Protein AF-A0A7J9HGJ8-F1 (afdb_monomer_lite)

Radius of gyration: 23.7 Å; chains: 1; bounding box: 54×60×59 Å

Structure (mmCIF, N/CA/C/O backbone):
data_AF-A0A7J9HGJ8-F1
#
_entry.id   AF-A0A7J9HGJ8-F1
#
loop_
_atom_site.group_PDB
_atom_site.id
_atom_site.type_symbol
_atom_site.label_atom_id
_atom_site.label_alt_id
_atom_site.label_comp_id
_atom_site.label_asym_id
_atom_site.label_entity_id
_atom_site.label_seq_id
_atom_site.pdbx_PDB_ins_code
_atom_site.Cartn_x
_atom_site.Cartn_y
_atom_site.Cartn_z
_atom_site.occupancy
_atom_site.B_iso_or_equiv
_atom_site.auth_seq_id
_atom_site.auth_comp_id
_atom_site.auth_asym_id
_atom_site.auth_atom_id
_atom_site.pdbx_PDB_model_num
ATOM 1 N N . VAL A 1 1 ? -9.213 -1.299 23.072 1.00 92.44 1 VAL A N 1
ATOM 2 C CA . VAL A 1 1 ? -10.687 -1.394 22.972 1.00 92.44 1 VAL A CA 1
ATOM 3 C C . VAL A 1 1 ? -11.257 -1.769 24.330 1.00 92.44 1 VAL A C 1
ATOM 5 O O . VAL A 1 1 ? -10.589 -2.490 25.066 1.00 92.44 1 VAL A O 1
ATOM 8 N N . GLU A 1 2 ? -12.443 -1.271 24.662 1.00 93.50 2 GLU A N 1
ATOM 9 C CA . GLU A 1 2 ? -13.154 -1.537 25.921 1.00 93.50 2 GLU A CA 1
ATOM 10 C C . GLU A 1 2 ? -14.584 -1.977 25.596 1.00 93.50 2 GLU A C 1
ATOM 12 O O . GLU A 1 2 ? -15.221 -1.384 24.723 1.00 93.50 2 GLU A O 1
ATOM 17 N N . ASN A 1 3 ? -15.091 -3.008 26.275 1.00 95.31 3 ASN A N 1
ATOM 18 C CA . ASN A 1 3 ? -16.492 -3.399 26.146 1.00 95.31 3 ASN A CA 1
ATOM 19 C C . ASN A 1 3 ? -17.361 -2.573 27.104 1.00 95.31 3 ASN A C 1
ATOM 21 O O . ASN A 1 3 ? -17.569 -2.955 28.254 1.00 95.31 3 ASN A O 1
ATOM 25 N N . ALA A 1 4 ? -17.905 -1.461 26.613 1.00 92.81 4 ALA A N 1
ATOM 26 C CA . ALA A 1 4 ? -18.857 -0.637 27.361 1.00 92.81 4 ALA A CA 1
ATOM 27 C C . ALA A 1 4 ? -20.292 -1.219 27.403 1.00 92.81 4 ALA A C 1
ATOM 29 O O . ALA A 1 4 ? -21.176 -0.636 28.028 1.00 92.81 4 ALA A O 1
ATOM 30 N N . GLY A 1 5 ? -20.551 -2.343 26.724 1.00 91.06 5 GLY A N 1
ATOM 31 C CA . GLY A 1 5 ? -21.852 -3.011 26.703 1.00 91.06 5 GLY A CA 1
ATOM 32 C C . GLY A 1 5 ? -22.101 -3.887 27.933 1.00 91.06 5 GLY A C 1
ATOM 33 O O . GLY A 1 5 ? -21.209 -4.134 28.744 1.00 91.06 5 GLY A O 1
ATOM 34 N N . SER A 1 6 ? -23.329 -4.389 28.075 1.00 91.44 6 SER A N 1
ATOM 35 C CA . SER A 1 6 ? -23.727 -5.269 29.186 1.00 91.44 6 SER A CA 1
ATOM 36 C C . SER A 1 6 ? -23.377 -6.742 28.951 1.00 91.44 6 SER A C 1
ATOM 38 O O . SER A 1 6 ? -23.202 -7.498 29.908 1.00 91.44 6 SER A O 1
ATOM 40 N N . THR A 1 7 ? -23.252 -7.162 27.691 1.00 93.94 7 THR A N 1
ATOM 41 C CA . THR A 1 7 ? -22.986 -8.551 27.303 1.00 93.94 7 THR A CA 1
ATOM 42 C C . THR A 1 7 ? -21.523 -8.758 26.910 1.00 93.94 7 THR A C 1
ATOM 44 O O . THR A 1 7 ? -20.923 -7.865 26.308 1.00 93.94 7 THR A O 1
ATOM 47 N N . PRO A 1 8 ? -20.927 -9.931 27.196 1.00 93.94 8 PRO A N 1
ATOM 48 C CA . PRO A 1 8 ? -19.611 -10.275 26.666 1.00 93.94 8 PRO A CA 1
ATOM 49 C C . PRO A 1 8 ? -19.601 -10.261 25.131 1.00 93.94 8 PRO A C 1
ATOM 51 O O . PRO A 1 8 ? -20.550 -10.744 24.515 1.00 93.94 8 PRO A O 1
ATOM 54 N N . THR A 1 9 ? -18.529 -9.746 24.525 1.00 94.56 9 THR A N 1
ATOM 55 C CA . THR A 1 9 ? -18.339 -9.742 23.063 1.00 94.56 9 THR A CA 1
ATOM 56 C C . THR A 1 9 ? -17.032 -10.420 22.675 1.00 94.56 9 THR A C 1
ATOM 58 O O . THR A 1 9 ? -16.017 -10.252 23.349 1.00 94.56 9 THR A O 1
ATOM 61 N N . SER A 1 10 ? -17.046 -11.176 21.582 1.00 95.00 10 SER A N 1
ATOM 62 C CA . SER A 1 10 ? -15.859 -11.838 21.026 1.00 95.00 10 SER A CA 1
ATOM 63 C C . SER A 1 10 ? -15.401 -11.211 19.714 1.00 95.00 10 SER A C 1
ATOM 65 O O . SER A 1 10 ? -14.478 -11.724 19.093 1.00 95.00 10 SER A O 1
ATOM 67 N N . GLU A 1 11 ? -16.038 -10.131 19.275 1.00 95.88 11 GLU A N 1
ATOM 68 C CA . GLU A 1 11 ? -15.856 -9.575 17.938 1.00 95.88 11 GLU A CA 1
ATOM 69 C C . GLU A 1 11 ? -15.588 -8.074 18.014 1.00 95.88 11 GLU A C 1
ATOM 71 O O . GLU A 1 11 ? -16.189 -7.351 18.815 1.00 95.88 11 GLU A O 1
ATOM 76 N N . VAL A 1 12 ? -14.665 -7.612 17.172 1.00 96.38 12 VAL A N 1
ATOM 77 C CA . VAL A 1 12 ? -14.344 -6.195 16.987 1.00 96.38 12 VAL A CA 1
ATOM 78 C C . VAL A 1 12 ? -14.341 -5.892 15.495 1.00 96.38 12 VAL A C 1
ATOM 80 O O . VAL A 1 12 ? -13.633 -6.544 14.732 1.00 96.38 12 VAL A O 1
ATOM 83 N N . LEU A 1 13 ? -15.112 -4.889 15.085 1.00 96.31 13 LEU A N 1
ATOM 84 C CA . LEU A 1 13 ? -15.184 -4.438 13.701 1.00 96.31 13 LEU A CA 1
ATOM 85 C C . LEU A 1 13 ? -14.078 -3.425 13.395 1.00 96.31 13 LEU A C 1
ATOM 87 O O . LEU A 1 13 ? -13.892 -2.436 14.103 1.00 96.31 13 LEU A O 1
ATOM 91 N N . LEU A 1 14 ? -13.377 -3.651 12.296 1.00 96.62 14 LEU A N 1
ATOM 92 C CA . LEU A 1 14 ? -12.436 -2.724 11.689 1.00 96.62 14 LEU A CA 1
ATOM 93 C C . LEU A 1 14 ? -13.044 -2.223 10.380 1.00 96.62 14 LEU A C 1
ATOM 95 O O . LEU A 1 14 ? -13.487 -3.038 9.574 1.00 96.62 14 LEU A O 1
ATOM 99 N N . SER A 1 15 ? -13.071 -0.909 10.168 1.00 95.81 15 SER A N 1
ATOM 100 C CA . SER A 1 15 ? -13.618 -0.305 8.949 1.00 95.81 15 SER A CA 1
ATOM 101 C C . SER A 1 15 ? -12.548 0.398 8.130 1.00 95.81 15 SER A C 1
ATOM 103 O O . SER A 1 15 ? -11.674 1.057 8.689 1.00 95.81 15 SER A O 1
ATOM 105 N N . PHE A 1 16 ? -12.680 0.320 6.811 1.00 95.62 16 PHE A N 1
ATOM 106 C CA . PHE A 1 16 ? -11.853 1.037 5.849 1.00 95.62 16 PHE A CA 1
ATOM 107 C C . PHE A 1 16 ? -12.737 1.841 4.887 1.00 95.62 16 PHE A C 1
ATOM 109 O O . PHE A 1 16 ? -13.797 1.349 4.480 1.00 95.62 16 PHE A O 1
ATOM 116 N N . PRO A 1 17 ? -12.316 3.054 4.484 1.00 94.25 17 PRO A N 1
ATOM 117 C CA . PRO A 1 17 ? -12.899 3.732 3.335 1.00 94.25 17 PRO A CA 1
ATOM 118 C C . PRO A 1 17 ? -12.803 2.844 2.081 1.00 94.25 17 PRO A C 1
ATOM 120 O O . PRO A 1 17 ? -11.811 2.118 1.946 1.00 94.25 17 PRO A O 1
ATOM 123 N N . PRO A 1 18 ? -13.754 2.939 1.132 1.00 91.62 18 PRO A N 1
ATOM 124 C CA . PRO A 1 18 ? -13.718 2.158 -0.109 1.00 91.62 18 PRO A CA 1
ATOM 125 C C . PRO A 1 18 ? -12.371 2.249 -0.838 1.00 91.62 18 PRO A C 1
ATOM 127 O O . PRO A 1 18 ? -11.788 1.236 -1.205 1.00 91.62 18 PRO A O 1
ATOM 130 N N . THR A 1 19 ? -11.810 3.458 -0.923 1.00 90.50 19 THR A N 1
ATOM 131 C CA . THR A 1 19 ? -10.529 3.726 -1.591 1.00 90.50 19 THR A CA 1
ATOM 132 C C . THR A 1 19 ? -9.335 3.011 -0.957 1.00 90.50 19 THR A C 1
ATOM 134 O O . THR A 1 19 ? -8.387 2.675 -1.659 1.00 90.50 19 THR A O 1
ATOM 137 N N . GLN A 1 20 ? -9.347 2.773 0.358 1.00 93.75 20 GLN A N 1
ATOM 138 C CA . GLN A 1 20 ? -8.314 1.965 1.013 1.00 93.75 20 GLN A CA 1
ATOM 139 C C . GLN A 1 20 ? -8.590 0.475 0.838 1.00 93.75 20 GLN A C 1
ATOM 141 O O . GLN A 1 20 ? -7.657 -0.291 0.611 1.00 93.75 20 GLN A O 1
ATOM 146 N N . ALA A 1 21 ? -9.857 0.070 0.935 1.00 93.62 21 ALA A N 1
ATOM 147 C CA . ALA A 1 21 ? -10.259 -1.325 0.828 1.00 93.62 21 ALA A CA 1
ATOM 148 C C . ALA A 1 21 ? -9.926 -1.928 -0.546 1.00 93.62 21 ALA A C 1
ATOM 150 O O . ALA A 1 21 ? -9.425 -3.048 -0.598 1.00 93.62 21 ALA A O 1
ATOM 151 N N . ASP A 1 22 ? -10.104 -1.170 -1.633 1.00 93.19 22 ASP A N 1
ATOM 152 C CA . ASP A 1 22 ? -9.760 -1.592 -3.004 1.00 93.19 22 ASP A CA 1
ATOM 153 C C . ASP A 1 22 ? -8.254 -1.845 -3.199 1.00 93.19 22 ASP A C 1
ATOM 155 O O . ASP A 1 22 ? -7.825 -2.548 -4.113 1.00 93.19 22 ASP A O 1
ATOM 159 N N . HIS A 1 23 ? -7.435 -1.270 -2.323 1.00 95.50 23 HIS A N 1
ATOM 160 C CA . HIS A 1 23 ? -5.979 -1.302 -2.377 1.00 95.50 23 HIS A CA 1
ATOM 161 C C . HIS A 1 23 ? -5.347 -2.149 -1.266 1.00 95.50 23 HIS A C 1
ATOM 163 O O . HIS A 1 23 ? -4.119 -2.221 -1.144 1.00 95.50 23 HIS A O 1
ATOM 169 N N . LEU A 1 24 ? -6.172 -2.803 -0.455 1.00 96.31 24 LEU A N 1
ATOM 170 C CA . LEU A 1 24 ? -5.769 -3.560 0.716 1.00 96.31 24 LEU A CA 1
ATOM 171 C C . LEU A 1 24 ? -5.210 -4.931 0.320 1.00 96.31 24 LEU A C 1
ATOM 173 O O . LEU A 1 24 ? -5.925 -5.781 -0.200 1.00 96.31 24 LEU A O 1
ATOM 177 N N . ALA A 1 25 ? -3.928 -5.169 0.599 1.00 96.12 25 ALA A N 1
ATOM 178 C CA . ALA A 1 25 ? -3.271 -6.442 0.301 1.00 96.12 25 ALA A CA 1
ATOM 179 C C . ALA A 1 25 ? -3.364 -7.448 1.455 1.00 96.12 25 ALA A C 1
ATOM 181 O O . ALA A 1 25 ? -3.495 -8.648 1.229 1.00 96.12 25 ALA A O 1
ATOM 182 N N . THR A 1 26 ? -3.267 -6.981 2.701 1.00 95.94 26 THR A N 1
ATOM 183 C CA . THR A 1 26 ? -3.443 -7.831 3.887 1.00 95.94 26 THR A CA 1
ATOM 184 C C . THR A 1 26 ? -3.844 -7.010 5.105 1.00 95.94 26 THR A C 1
ATOM 186 O O . THR A 1 26 ? -3.526 -5.820 5.193 1.00 95.94 26 THR A O 1
ATOM 189 N N . VAL A 1 27 ? -4.512 -7.673 6.049 1.00 97.06 27 VAL A N 1
ATOM 190 C CA . VAL A 1 27 ? -4.838 -7.183 7.388 1.00 97.06 27 VAL A CA 1
ATOM 191 C C . VAL A 1 27 ? -4.499 -8.284 8.384 1.00 97.06 27 VAL A C 1
ATOM 193 O O . VAL A 1 27 ? -5.040 -9.385 8.322 1.00 97.06 27 VAL A O 1
ATOM 196 N N . GLU A 1 28 ? -3.628 -7.975 9.333 1.00 96.44 28 GLU A N 1
ATOM 197 C CA . GLU A 1 28 ? -3.274 -8.831 10.455 1.00 96.44 28 GLU A CA 1
ATOM 198 C C . GLU A 1 28 ? -3.661 -8.137 11.761 1.00 96.44 28 GLU A C 1
ATOM 200 O O . GLU A 1 28 ? -3.425 -6.941 11.940 1.00 96.44 28 GLU A O 1
ATOM 205 N N . ALA A 1 29 ? -4.221 -8.898 12.699 1.00 96.81 29 ALA A N 1
ATOM 206 C CA . ALA A 1 29 ? -4.506 -8.423 14.045 1.00 96.81 29 ALA A CA 1
ATOM 207 C C . ALA A 1 29 ? -3.790 -9.295 15.080 1.00 96.81 29 ALA A C 1
ATOM 209 O O . ALA A 1 29 ? -3.766 -10.526 14.990 1.00 96.81 29 ALA A O 1
ATOM 210 N N . LEU A 1 30 ? -3.207 -8.649 16.081 1.00 94.38 30 LEU A N 1
ATOM 211 C CA . LEU A 1 30 ? -2.488 -9.270 17.182 1.00 94.38 30 LEU A CA 1
ATOM 212 C C . LEU A 1 30 ? -3.090 -8.788 18.500 1.00 94.38 30 LEU A C 1
ATOM 214 O O . LEU A 1 30 ? -3.409 -7.612 18.658 1.00 94.38 30 LEU A O 1
ATOM 218 N N . VAL A 1 31 ? -3.210 -9.688 19.472 1.00 92.06 31 VAL A N 1
ATOM 219 C CA . VAL A 1 31 ? -3.545 -9.334 20.853 1.00 92.06 31 VAL A CA 1
ATOM 220 C C . VAL A 1 31 ? -2.345 -9.542 21.757 1.00 92.06 31 VAL A C 1
ATOM 222 O O . VAL A 1 31 ? -1.615 -10.537 21.669 1.00 92.06 31 VAL A O 1
ATOM 225 N N . THR A 1 32 ? -2.171 -8.610 22.678 1.00 84.69 32 THR A N 1
ATOM 226 C CA . THR A 1 32 ? -1.121 -8.657 23.687 1.00 84.69 32 THR A CA 1
ATOM 227 C C . THR A 1 32 ? -1.555 -9.561 24.843 1.00 84.69 32 THR A C 1
ATOM 229 O O . THR A 1 32 ? -2.485 -9.233 25.579 1.00 84.69 32 THR A O 1
ATOM 232 N N . LYS A 1 33 ? -0.885 -10.706 25.037 1.00 74.50 33 LYS A N 1
ATOM 233 C CA . LYS A 1 33 ? -1.186 -11.669 26.114 1.00 74.50 33 LYS A CA 1
ATOM 234 C C . LYS A 1 33 ? -0.042 -11.735 27.134 1.00 74.50 33 LYS A C 1
ATOM 236 O O . LYS A 1 33 ? 1.105 -11.968 26.765 1.00 74.50 33 LYS A O 1
ATOM 241 N N . GLY A 1 34 ? -0.357 -11.567 28.423 1.00 65.19 34 GLY A N 1
ATOM 242 C CA . GLY A 1 34 ? 0.590 -11.693 29.547 1.00 65.19 34 GLY A CA 1
ATOM 243 C C . GLY A 1 34 ? 0.706 -10.438 30.429 1.00 65.19 34 GLY A C 1
ATOM 244 O O . GLY A 1 34 ? 0.231 -9.366 30.072 1.00 65.19 34 GLY A O 1
ATOM 245 N N . LYS A 1 35 ? 1.335 -10.566 31.609 1.00 56.69 35 LYS A N 1
ATOM 246 C CA . LYS A 1 35 ? 1.660 -9.442 32.516 1.00 56.69 35 LYS A CA 1
ATOM 247 C C . LYS A 1 35 ? 3.176 -9.192 32.520 1.00 56.69 35 LYS A C 1
ATOM 249 O O . LYS A 1 35 ? 3.948 -10.121 32.756 1.00 56.69 35 LYS A O 1
ATOM 254 N N . ARG A 1 36 ? 3.609 -7.931 32.371 1.00 60.44 36 ARG A N 1
ATOM 255 C CA . ARG A 1 36 ? 5.027 -7.491 32.453 1.00 60.44 36 ARG A CA 1
ATOM 256 C C . ARG A 1 36 ? 5.958 -8.252 31.479 1.00 60.44 36 ARG A C 1
ATOM 258 O O . ARG A 1 36 ? 5.610 -8.416 30.326 1.00 60.44 36 ARG A O 1
ATOM 265 N N . LYS A 1 37 ? 7.148 -8.697 31.919 1.00 52.41 37 LYS A N 1
ATOM 266 C CA . LYS A 1 37 ? 8.294 -9.196 31.113 1.00 52.41 37 LYS A CA 1
ATOM 267 C C . LYS A 1 37 ? 8.060 -10.467 30.258 1.00 52.41 37 LYS A C 1
ATOM 269 O O . LYS A 1 37 ? 9.016 -10.968 29.676 1.00 52.41 37 LYS A O 1
ATOM 274 N N . LYS A 1 38 ? 6.843 -11.014 30.189 1.00 58.75 38 LYS A N 1
ATOM 275 C CA . LYS A 1 38 ? 6.478 -12.175 29.349 1.00 58.75 38 LYS A CA 1
ATOM 276 C C . LYS A 1 38 ? 5.252 -11.850 28.496 1.00 58.75 38 LYS A C 1
ATOM 278 O O . LYS A 1 38 ? 4.227 -12.522 28.587 1.00 58.75 38 LYS A O 1
ATOM 283 N N . THR A 1 39 ? 5.343 -10.773 27.730 1.00 68.88 39 THR A N 1
ATOM 284 C CA . THR A 1 39 ? 4.318 -10.399 26.763 1.00 68.88 39 THR A CA 1
ATOM 285 C C . THR A 1 39 ? 4.495 -11.235 25.503 1.00 68.88 39 THR A C 1
ATOM 287 O O . THR A 1 39 ? 5.550 -11.189 24.875 1.00 68.88 39 THR A O 1
ATOM 290 N N . THR A 1 40 ? 3.483 -12.013 25.140 1.00 79.94 40 THR A N 1
ATOM 291 C CA . THR A 1 40 ? 3.429 -12.729 23.861 1.00 79.94 40 THR A CA 1
ATOM 292 C C . THR A 1 40 ? 2.354 -12.099 22.991 1.00 79.94 40 THR A C 1
ATOM 294 O O . THR A 1 40 ? 1.223 -11.934 23.453 1.00 79.94 40 THR A O 1
ATOM 297 N N . LEU A 1 41 ? 2.697 -11.774 21.748 1.00 84.12 41 LEU A N 1
ATOM 298 C CA . LEU A 1 41 ? 1.730 -11.378 20.727 1.00 84.12 41 LEU A CA 1
ATOM 299 C C . LEU A 1 41 ? 1.094 -12.640 20.145 1.00 84.12 41 LEU A C 1
ATOM 301 O O . LEU A 1 41 ? 1.797 -13.572 19.752 1.00 84.12 41 LEU A O 1
ATOM 305 N N . VAL A 1 42 ? -0.234 -12.682 20.127 1.00 90.00 42 VAL A N 1
ATOM 306 C CA . VAL A 1 42 ? -1.007 -13.804 19.586 1.00 90.00 42 VAL A CA 1
ATOM 307 C C . VAL A 1 42 ? -1.819 -13.301 18.402 1.00 90.00 42 VAL A C 1
ATOM 309 O O . VAL A 1 42 ? -2.529 -12.308 18.536 1.00 90.00 42 VAL A O 1
ATOM 312 N N . ARG A 1 43 ? -1.721 -13.987 17.259 1.00 94.00 43 ARG A N 1
ATOM 313 C CA . ARG A 1 43 ? -2.524 -13.689 16.064 1.00 94.00 43 ARG A CA 1
ATOM 314 C C . ARG A 1 43 ? -4.002 -13.958 16.317 1.00 94.00 43 ARG A C 1
ATOM 316 O O . ARG A 1 43 ? -4.351 -14.988 16.892 1.00 94.00 43 ARG A O 1
ATOM 323 N N . LEU A 1 44 ? -4.835 -13.020 15.888 1.00 94.75 44 LEU A N 1
ATOM 324 C CA . LEU A 1 44 ? -6.288 -13.125 15.871 1.00 94.75 44 LEU A CA 1
ATOM 325 C C . LEU A 1 44 ? -6.759 -13.480 14.458 1.00 94.75 44 LEU A C 1
ATOM 327 O O . LEU A 1 44 ? -6.083 -13.162 13.478 1.00 94.75 44 LEU A O 1
ATOM 331 N N . ASP A 1 45 ? -7.914 -14.136 14.366 1.00 96.25 45 ASP A N 1
ATOM 332 C CA . ASP A 1 45 ? -8.570 -14.391 13.083 1.00 96.25 45 ASP A CA 1
ATOM 333 C C . ASP A 1 45 ? -9.249 -13.101 12.604 1.00 96.25 45 ASP A C 1
ATOM 335 O O . ASP A 1 45 ? -9.910 -12.417 13.392 1.00 96.25 45 ASP A O 1
ATOM 339 N N . VAL A 1 46 ? -9.065 -12.758 11.330 1.00 97.00 46 VAL A N 1
ATOM 340 C CA . VAL A 1 46 ? -9.615 -11.548 10.708 1.00 97.00 46 VAL A CA 1
ATOM 341 C C . VAL A 1 46 ? -10.321 -11.958 9.426 1.00 97.00 46 VAL A C 1
ATOM 343 O O . VAL A 1 46 ? -9.702 -12.542 8.537 1.00 97.00 46 VAL A O 1
ATOM 346 N N . LYS A 1 47 ? -11.616 -11.653 9.316 1.00 96.50 47 LYS A N 1
ATOM 347 C CA . LYS A 1 47 ? -12.420 -12.008 8.137 1.00 96.50 47 LYS A CA 1
ATOM 348 C C . LYS A 1 47 ? -13.124 -10.786 7.559 1.00 96.50 47 LYS A C 1
ATOM 350 O O . LYS A 1 47 ? -13.644 -9.994 8.344 1.00 96.50 47 LYS A O 1
ATOM 355 N N . PRO A 1 48 ? -13.204 -10.646 6.222 1.00 94.81 48 PRO A N 1
ATOM 356 C CA . PRO A 1 48 ? -14.092 -9.673 5.595 1.00 94.81 48 PRO A CA 1
ATOM 357 C C . PRO A 1 48 ? -15.523 -9.843 6.111 1.00 94.81 48 PRO A C 1
ATOM 359 O O . PRO A 1 48 ? -15.959 -10.954 6.423 1.00 94.81 48 PRO A O 1
ATOM 362 N N . THR A 1 49 ? -16.253 -8.746 6.251 1.00 93.44 49 THR A N 1
ATOM 363 C CA . THR A 1 49 ? -17.631 -8.751 6.743 1.00 93.44 49 THR A CA 1
ATOM 364 C C . THR A 1 49 ? -18.451 -7.760 5.938 1.00 93.44 49 THR A C 1
ATOM 366 O O . THR A 1 49 ? -18.086 -6.593 5.808 1.00 93.44 49 THR A O 1
ATOM 369 N N . GLU A 1 50 ? -19.562 -8.235 5.389 1.00 87.06 50 GLU A N 1
ATOM 370 C CA . GLU A 1 50 ? -20.505 -7.394 4.664 1.00 87.06 50 GLU A CA 1
ATOM 371 C C . GLU A 1 50 ? -21.560 -6.874 5.636 1.00 87.06 50 GLU A C 1
ATOM 373 O O . GLU A 1 50 ? -22.251 -7.648 6.299 1.00 87.06 50 GLU A O 1
ATOM 378 N N . LEU A 1 51 ? -21.669 -5.550 5.728 1.00 86.19 51 LEU A N 1
ATOM 379 C CA . LEU A 1 51 ? -22.737 -4.872 6.451 1.00 86.19 51 LEU A CA 1
ATOM 380 C C . LEU A 1 51 ? -23.560 -4.088 5.419 1.00 86.19 51 LEU A C 1
ATOM 382 O O . LEU A 1 51 ? -23.014 -3.170 4.809 1.00 86.19 51 LEU A O 1
ATOM 386 N N . PRO A 1 52 ? -24.836 -4.450 5.181 1.00 76.25 52 PRO A N 1
ATOM 387 C CA . PRO A 1 52 ? -25.633 -3.878 4.092 1.00 76.25 52 PRO A CA 1
ATOM 388 C C . PRO A 1 52 ? -25.914 -2.375 4.253 1.00 76.25 52 PRO A C 1
ATOM 390 O O . PRO A 1 52 ? -26.085 -1.690 3.253 1.00 76.25 52 PRO A O 1
ATOM 393 N N . ASP A 1 53 ? -25.878 -1.854 5.483 1.00 81.88 53 ASP A N 1
ATOM 394 C CA . ASP A 1 53 ? -26.143 -0.443 5.805 1.00 81.88 53 ASP A CA 1
ATOM 395 C C . ASP A 1 53 ? -24.862 0.327 6.190 1.00 81.88 53 ASP A C 1
ATOM 397 O O . ASP A 1 53 ? -24.859 1.182 7.079 1.00 81.88 53 ASP A O 1
ATOM 401 N N . ALA A 1 54 ? -23.739 -0.014 5.554 1.00 83.38 54 ALA A N 1
ATOM 402 C CA . ALA A 1 54 ? -22.450 0.640 5.759 1.00 83.38 54 ALA A CA 1
ATOM 403 C C . ALA A 1 54 ? -22.496 2.139 5.389 1.00 83.38 54 ALA A C 1
ATOM 405 O O . ALA A 1 54 ? -22.760 2.472 4.230 1.00 83.38 54 ALA A O 1
ATOM 406 N N . PRO A 1 55 ? -22.173 3.072 6.305 1.00 89.25 55 PRO A N 1
ATOM 407 C CA . PRO A 1 55 ? -22.061 4.483 5.952 1.00 89.25 55 PRO A CA 1
ATOM 408 C C . PRO A 1 55 ? -20.968 4.703 4.901 1.00 89.25 55 PRO A C 1
ATOM 410 O O . PRO A 1 55 ? -19.839 4.241 5.074 1.00 89.25 55 PRO A O 1
ATOM 413 N N . ASN A 1 56 ? -21.289 5.445 3.836 1.00 87.69 56 ASN A N 1
ATOM 414 C CA . ASN A 1 56 ? -20.362 5.796 2.750 1.00 87.69 56 ASN A CA 1
ATOM 415 C C . ASN A 1 56 ? -19.627 4.581 2.144 1.00 87.69 56 ASN A C 1
ATOM 417 O O . ASN A 1 56 ? -18.432 4.663 1.853 1.00 87.69 56 ASN A O 1
ATOM 421 N N . ASP A 1 57 ? -20.327 3.450 2.008 1.00 90.12 57 ASP A N 1
ATOM 422 C CA . ASP A 1 57 ? -19.813 2.197 1.438 1.00 90.12 57 ASP A CA 1
ATOM 423 C C . ASP A 1 57 ? -18.584 1.617 2.162 1.00 90.12 57 ASP A C 1
ATOM 425 O O . ASP A 1 57 ? -17.822 0.833 1.583 1.00 90.12 57 ASP A O 1
ATOM 429 N N . ALA A 1 58 ? -18.385 1.982 3.436 1.00 93.31 58 ALA A N 1
ATOM 430 C CA . ALA A 1 58 ? -17.282 1.487 4.249 1.00 93.31 58 ALA A CA 1
ATOM 431 C C . ALA A 1 58 ? -17.205 -0.049 4.217 1.00 93.31 58 ALA A C 1
ATOM 433 O O . ALA A 1 58 ? -18.207 -0.756 4.344 1.00 93.31 58 ALA A O 1
ATOM 434 N N . LYS A 1 59 ? -15.991 -0.578 4.053 1.00 95.00 59 LYS A N 1
ATOM 435 C CA . LYS A 1 59 ? -15.739 -2.023 4.051 1.00 95.00 59 LYS A CA 1
ATOM 436 C C . LYS A 1 59 ? -15.288 -2.464 5.431 1.00 95.00 59 LYS A C 1
ATOM 438 O O . LYS A 1 59 ? -14.490 -1.771 6.064 1.00 95.00 59 LYS A O 1
ATOM 443 N N . TYR A 1 60 ? -15.774 -3.617 5.883 1.00 95.94 60 TYR A N 1
ATOM 444 C CA . TYR A 1 60 ? -15.512 -4.101 7.234 1.00 95.94 60 TYR A CA 1
ATOM 445 C C . TYR A 1 60 ? -14.735 -5.404 7.254 1.00 95.94 60 TYR A C 1
ATOM 447 O O . TYR A 1 60 ? -14.867 -6.267 6.386 1.00 95.94 60 TYR A O 1
ATOM 455 N N . PHE A 1 61 ? -13.966 -5.551 8.324 1.00 96.69 61 PHE A N 1
ATOM 456 C CA . PHE A 1 61 ? -13.319 -6.782 8.725 1.00 96.69 61 PHE A CA 1
ATOM 457 C C . PHE A 1 61 ? -13.655 -7.046 10.190 1.00 96.69 61 PHE A C 1
ATOM 459 O O . PHE A 1 61 ? -13.532 -6.155 11.030 1.00 96.69 61 PHE A O 1
ATOM 466 N N . TH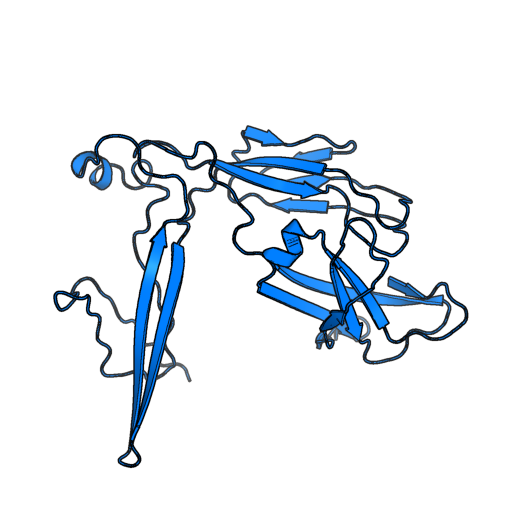R A 1 62 ? -14.059 -8.269 10.508 1.00 97.56 62 THR A N 1
ATOM 467 C CA . THR A 1 62 ? -14.285 -8.704 11.886 1.00 97.56 62 THR A CA 1
ATOM 468 C C . THR A 1 62 ? -13.025 -9.361 12.420 1.00 97.56 62 THR A C 1
ATOM 470 O O . THR A 1 62 ? -12.521 -10.322 11.836 1.00 97.56 62 THR A O 1
ATOM 473 N N . ILE A 1 63 ? -12.532 -8.844 13.541 1.00 97.56 63 ILE A N 1
ATOM 474 C CA . ILE A 1 63 ? -11.454 -9.425 14.334 1.00 97.56 63 ILE A CA 1
ATOM 475 C C . ILE A 1 63 ? -12.091 -10.295 15.421 1.00 97.56 63 ILE A C 1
ATOM 477 O O . ILE A 1 63 ? -12.808 -9.784 16.286 1.00 97.56 63 ILE A O 1
ATOM 481 N N . TYR A 1 64 ? -11.797 -11.593 15.408 1.00 96.62 64 TYR A N 1
ATOM 482 C CA . TYR A 1 64 ? -12.295 -12.544 16.401 1.00 96.62 64 TYR A CA 1
ATOM 483 C C . TYR A 1 64 ? -11.320 -12.658 17.572 1.00 96.62 64 TYR A C 1
ATOM 485 O O . TYR A 1 64 ? -10.173 -13.094 17.433 1.00 96.62 64 TYR A O 1
ATOM 493 N N . LEU A 1 65 ? -11.786 -12.272 18.755 1.00 93.75 65 LEU A N 1
ATOM 494 C CA . LEU A 1 65 ? -11.054 -12.369 20.008 1.00 93.75 65 LEU A CA 1
ATOM 495 C C . LEU A 1 65 ? -11.012 -13.824 20.483 1.00 93.75 65 LEU A C 1
ATOM 497 O O . LEU A 1 65 ? -12.030 -14.508 20.544 1.00 93.75 65 LEU A O 1
ATOM 501 N N . ALA A 1 66 ? -9.832 -14.283 20.906 1.00 87.88 66 ALA A N 1
ATOM 502 C CA . ALA A 1 66 ? -9.665 -15.642 21.429 1.00 87.88 66 ALA A CA 1
ATOM 503 C C . ALA A 1 66 ? -10.452 -15.895 22.730 1.00 87.88 66 ALA A C 1
ATOM 505 O O . ALA A 1 66 ? -10.848 -17.024 23.002 1.00 87.88 66 ALA A O 1
ATOM 506 N N . ASN A 1 67 ? -10.658 -14.851 23.538 1.00 89.31 67 ASN A N 1
ATOM 507 C CA . ASN A 1 67 ? -11.494 -14.887 24.733 1.00 89.31 67 ASN A CA 1
ATOM 508 C C . ASN A 1 67 ? -12.517 -13.744 24.652 1.00 89.31 67 ASN A C 1
ATOM 510 O O . ASN A 1 67 ? -12.103 -12.623 24.338 1.00 89.31 67 ASN A O 1
ATOM 514 N N . PRO A 1 68 ? -13.800 -13.986 24.981 1.00 92.56 68 PRO A N 1
ATOM 515 C CA . PRO A 1 68 ? -14.801 -12.929 25.037 1.00 92.56 68 PRO A CA 1
ATOM 516 C C . PRO A 1 68 ? -14.409 -11.845 26.045 1.00 92.56 68 PRO A C 1
ATOM 518 O O . PRO A 1 68 ? -14.065 -12.149 27.190 1.00 92.56 68 PRO A O 1
ATOM 521 N N . LEU A 1 69 ? -14.503 -10.587 25.627 1.00 93.81 69 LEU A N 1
ATOM 522 C CA . LEU A 1 69 ? -14.273 -9.410 26.451 1.00 93.81 69 LEU A CA 1
ATOM 523 C C . LEU A 1 69 ? -15.523 -9.143 27.296 1.00 93.81 69 LEU A C 1
ATOM 525 O O . LEU A 1 69 ? -16.596 -8.856 26.753 1.00 93.81 69 LEU A O 1
ATOM 529 N N . LYS A 1 70 ? -15.418 -9.262 28.623 1.00 95.38 70 LYS A N 1
ATOM 530 C CA . LYS A 1 70 ? -16.549 -9.026 29.536 1.00 95.38 70 LYS A CA 1
ATOM 531 C C . LYS A 1 70 ? -16.906 -7.539 29.606 1.00 95.38 70 LYS A C 1
ATOM 533 O O . LYS A 1 70 ? -16.110 -6.689 29.228 1.00 95.38 70 LYS A O 1
ATOM 538 N N . SER A 1 71 ? -18.096 -7.230 30.119 1.00 95.75 71 SER A N 1
ATOM 539 C CA . SER A 1 71 ? -18.519 -5.846 30.374 1.00 95.75 71 SER A CA 1
ATOM 540 C C . SER A 1 71 ? -17.496 -5.110 31.255 1.00 95.75 71 SER A C 1
ATOM 542 O O . SER A 1 71 ? -17.064 -5.645 32.279 1.00 95.75 71 SER A O 1
ATOM 544 N N . GLY A 1 72 ? -17.070 -3.921 30.824 1.00 93.81 72 GLY A N 1
ATOM 545 C CA . GLY A 1 72 ? -16.029 -3.096 31.450 1.00 93.81 72 GLY A CA 1
ATOM 546 C C . GLY A 1 72 ? -14.594 -3.608 31.274 1.00 93.81 72 GLY A C 1
ATOM 547 O O . GLY A 1 72 ? -13.650 -2.985 31.758 1.00 93.81 72 GLY A O 1
ATOM 548 N N . GLU A 1 73 ? -14.387 -4.746 30.606 1.00 94.25 73 GLU A N 1
ATOM 549 C CA . GLU A 1 73 ? -13.051 -5.271 30.340 1.00 94.25 73 GLU A CA 1
ATOM 550 C C . GLU A 1 73 ? -12.425 -4.567 29.129 1.00 94.25 73 GLU A C 1
ATOM 552 O O . GLU A 1 73 ? -13.102 -4.185 28.171 1.00 94.25 73 GLU A O 1
ATOM 557 N N . SER A 1 74 ? -11.102 -4.407 29.168 1.00 93.00 74 SER A N 1
ATOM 558 C CA . SER A 1 74 ? -10.319 -3.771 28.111 1.00 93.00 74 SER A CA 1
ATOM 559 C C . SER A 1 74 ? -9.214 -4.685 27.607 1.00 93.00 74 SER A C 1
ATOM 561 O O . SER A 1 74 ? -8.593 -5.420 28.374 1.00 93.00 74 SER A O 1
ATOM 563 N N . THR A 1 75 ? -8.921 -4.587 26.313 1.00 92.62 75 THR A N 1
ATOM 564 C CA . THR A 1 75 ? -7.779 -5.259 25.689 1.00 92.62 75 THR A CA 1
ATOM 565 C C . THR A 1 75 ? -7.107 -4.366 24.648 1.00 92.62 75 THR A C 1
ATOM 567 O O . THR A 1 75 ? -7.720 -3.443 24.097 1.00 92.62 75 THR A O 1
ATOM 570 N N . THR A 1 76 ? -5.834 -4.642 24.374 1.00 93.62 76 THR A N 1
ATOM 571 C CA . THR A 1 76 ? -5.051 -3.964 23.338 1.00 93.62 76 THR A CA 1
ATOM 572 C C . THR A 1 76 ? -4.951 -4.865 22.120 1.00 93.62 76 THR A C 1
ATOM 574 O O . THR A 1 76 ? -4.500 -6.006 22.225 1.00 93.62 76 THR A O 1
ATOM 577 N N . ILE A 1 77 ? -5.365 -4.326 20.977 1.00 94.69 77 ILE A N 1
ATOM 578 C CA . ILE A 1 77 ? -5.279 -4.978 19.674 1.00 94.69 77 ILE A CA 1
ATOM 579 C C . ILE A 1 77 ? -4.314 -4.149 18.833 1.00 94.69 77 ILE A C 1
ATOM 581 O O . ILE A 1 77 ? -4.495 -2.939 18.702 1.00 94.69 77 ILE A O 1
ATOM 585 N N . GLU A 1 78 ? -3.294 -4.798 18.292 1.00 95.81 78 GLU A N 1
ATOM 586 C CA . GLU A 1 78 ? -2.394 -4.224 17.299 1.00 95.81 78 GLU A CA 1
ATOM 587 C C . GLU A 1 78 ? -2.862 -4.685 15.922 1.00 95.81 78 GLU A C 1
ATOM 589 O O . GLU A 1 78 ? -3.011 -5.883 15.687 1.00 95.81 78 GLU A O 1
ATOM 594 N N . VAL A 1 79 ? -3.119 -3.737 15.023 1.00 96.62 79 VAL A N 1
ATOM 595 C CA . VAL A 1 79 ? -3.542 -4.022 13.651 1.00 96.62 79 VAL A CA 1
ATOM 596 C C . VAL A 1 79 ? -2.440 -3.566 12.707 1.00 96.62 79 VAL A C 1
ATOM 598 O O . VAL A 1 79 ? -2.026 -2.409 12.746 1.00 96.62 79 VAL A O 1
ATOM 601 N N . LEU A 1 80 ? -1.978 -4.477 11.857 1.00 97.00 80 LEU A N 1
ATOM 602 C CA . LEU A 1 80 ? -1.077 -4.195 10.749 1.00 97.00 80 LEU A CA 1
ATOM 603 C C . LEU A 1 80 ? -1.841 -4.433 9.455 1.00 97.00 80 LEU A C 1
ATOM 605 O O . LEU A 1 80 ? -2.358 -5.521 9.238 1.00 97.00 80 LEU A O 1
ATOM 609 N N . TYR A 1 81 ? -1.870 -3.446 8.573 1.00 97.06 81 TYR A N 1
ATOM 610 C CA . TYR A 1 81 ? -2.382 -3.634 7.225 1.00 97.06 81 TYR A CA 1
ATOM 611 C C . TYR A 1 81 ? -1.404 -3.072 6.200 1.00 97.06 81 TYR A C 1
ATOM 613 O O . TYR A 1 81 ? -0.615 -2.171 6.494 1.00 97.06 81 TYR A O 1
ATOM 621 N N . LEU A 1 82 ? -1.430 -3.649 5.002 1.00 97.38 82 LEU A N 1
ATOM 622 C CA . LEU A 1 82 ? -0.584 -3.254 3.882 1.00 97.38 82 LEU A CA 1
ATOM 623 C C . LEU A 1 82 ? -1.480 -2.769 2.751 1.00 97.38 82 LEU A C 1
ATOM 625 O O . LEU A 1 82 ? -2.324 -3.521 2.265 1.00 97.38 82 LEU A O 1
ATOM 629 N N . LEU A 1 83 ? -1.276 -1.520 2.339 1.00 96.31 83 LEU A N 1
ATOM 630 C CA . LEU A 1 83 ? -1.922 -0.951 1.165 1.00 96.31 83 LEU A CA 1
ATOM 631 C C . LEU A 1 83 ? -0.956 -0.959 -0.020 1.00 96.31 83 LEU A C 1
ATOM 633 O O . LEU A 1 83 ? 0.242 -0.705 0.122 1.00 96.31 83 LEU A O 1
ATOM 637 N N . THR A 1 84 ? -1.497 -1.229 -1.197 1.00 96.31 84 THR A N 1
ATOM 638 C CA . THR A 1 84 ? -0.819 -1.119 -2.491 1.00 96.31 84 THR A CA 1
ATOM 639 C C . THR A 1 84 ? -1.352 0.105 -3.230 1.00 96.31 84 THR A C 1
ATOM 641 O O . THR A 1 84 ? -2.387 0.641 -2.863 1.00 96.31 84 THR A O 1
ATOM 644 N N . HIS A 1 85 ? -0.636 0.624 -4.228 1.00 95.00 85 HIS A N 1
ATOM 645 C CA . HIS A 1 85 ? -1.143 1.705 -5.095 1.00 95.00 85 HIS A CA 1
ATOM 646 C C . HIS A 1 85 ? -1.694 2.971 -4.386 1.00 95.00 85 HIS A C 1
ATOM 648 O O . HIS A 1 85 ? -2.435 3.741 -4.981 1.00 95.00 85 HIS A O 1
ATOM 654 N N . SER A 1 86 ? -1.307 3.241 -3.133 1.00 95.00 86 SER A N 1
ATOM 655 C CA . SER A 1 86 ? -1.835 4.379 -2.349 1.00 95.00 86 SER A CA 1
ATOM 656 C C . SER A 1 86 ? -1.030 5.674 -2.492 1.00 95.00 86 SER A C 1
ATOM 658 O O . SER A 1 86 ? -1.342 6.674 -1.845 1.00 95.00 86 SER A O 1
ATOM 660 N N . GLN A 1 87 ? 0.044 5.650 -3.282 1.00 96.38 87 GLN A N 1
ATOM 661 C CA . GLN A 1 87 ? 0.899 6.804 -3.547 1.00 96.38 87 GLN A CA 1
ATOM 662 C C . GLN A 1 87 ? 0.849 7.130 -5.034 1.00 96.38 87 GLN A C 1
ATOM 664 O O . GLN A 1 87 ? 1.209 6.298 -5.864 1.00 96.38 87 GLN A O 1
ATOM 669 N N . GLU A 1 88 ? 0.423 8.346 -5.354 1.00 96.75 88 GLU A N 1
ATOM 670 C CA . GLU A 1 88 ? 0.251 8.809 -6.729 1.00 96.75 88 GLU A CA 1
ATOM 671 C C . GLU A 1 88 ? 1.394 9.765 -7.104 1.00 96.75 88 GLU A C 1
ATOM 673 O O . GLU A 1 88 ? 1.555 10.789 -6.436 1.00 96.75 88 GLU A O 1
ATOM 678 N N . PRO A 1 89 ? 2.193 9.484 -8.148 1.00 97.81 89 PRO A N 1
ATOM 679 C CA . PRO A 1 89 ? 3.226 10.404 -8.610 1.00 97.81 89 PRO A CA 1
ATOM 680 C C . PRO A 1 89 ? 2.655 11.759 -9.034 1.00 97.81 89 PRO A C 1
ATOM 682 O O . PRO A 1 89 ? 1.775 11.840 -9.891 1.00 97.81 89 PRO A O 1
ATOM 685 N N . PHE A 1 90 ? 3.193 12.834 -8.461 1.00 97.62 90 PHE A N 1
ATOM 686 C CA . PHE A 1 90 ? 2.859 14.195 -8.861 1.00 97.62 90 PHE A CA 1
ATOM 687 C C . PHE A 1 90 ? 4.079 15.119 -8.726 1.00 97.62 90 PHE A C 1
ATOM 689 O O . PHE A 1 90 ? 4.489 15.411 -7.599 1.00 97.62 90 PHE A O 1
ATOM 696 N N . PRO A 1 91 ? 4.637 15.630 -9.838 1.00 97.69 91 PRO A N 1
ATOM 697 C CA . PRO A 1 91 ? 4.119 15.531 -11.207 1.00 97.69 91 PRO A CA 1
ATOM 698 C C . PRO A 1 91 ? 4.159 14.100 -11.773 1.00 97.69 91 PRO A C 1
ATOM 700 O O . PRO A 1 91 ? 4.985 13.281 -11.377 1.00 97.69 91 PRO A O 1
ATOM 703 N N . ALA A 1 92 ? 3.251 13.809 -12.711 1.00 97.56 92 ALA A N 1
ATOM 704 C CA . ALA A 1 92 ? 3.146 12.491 -13.348 1.00 97.56 92 ALA A CA 1
ATOM 705 C C . ALA A 1 92 ? 4.338 12.168 -14.266 1.00 97.56 92 ALA A C 1
ATOM 707 O O . ALA A 1 92 ? 4.593 11.002 -14.566 1.00 97.56 92 ALA A O 1
ATOM 708 N N . GLU A 1 93 ? 5.072 13.193 -14.704 1.00 97.69 93 GLU A N 1
ATOM 709 C CA . GLU A 1 93 ? 6.285 13.056 -15.502 1.00 97.69 93 GLU A CA 1
ATOM 710 C C . GLU A 1 93 ? 7.409 13.906 -14.901 1.00 97.69 93 GLU A C 1
ATOM 712 O O . GLU A 1 93 ? 7.176 15.057 -14.525 1.00 97.69 93 GLU A O 1
ATOM 717 N N . ILE A 1 94 ? 8.618 13.349 -14.851 1.00 97.06 94 ILE A N 1
ATOM 718 C CA . ILE A 1 94 ? 9.827 13.992 -14.325 1.00 97.06 94 ILE A CA 1
ATOM 719 C C . ILE A 1 94 ? 10.996 13.808 -15.291 1.00 97.06 94 ILE A C 1
ATOM 721 O O . ILE A 1 94 ? 11.133 12.770 -15.942 1.00 97.06 94 ILE A O 1
ATOM 725 N N . ALA A 1 95 ? 11.860 14.810 -15.393 1.00 95.75 95 ALA A N 1
ATOM 726 C CA . ALA A 1 95 ? 13.130 14.689 -16.090 1.00 95.75 95 ALA A CA 1
ATOM 727 C C . ALA A 1 95 ? 14.101 13.787 -15.311 1.00 95.75 95 ALA A C 1
ATOM 729 O O . ALA A 1 95 ? 13.974 13.574 -14.107 1.00 95.75 95 ALA A O 1
ATOM 730 N N . GLN A 1 96 ? 15.139 13.306 -15.994 1.00 93.75 96 GLN A N 1
ATOM 731 C CA . GLN A 1 96 ? 16.123 12.382 -15.423 1.00 93.75 96 GLN A CA 1
ATOM 732 C C . GLN A 1 96 ? 16.792 12.892 -14.131 1.00 93.75 96 GLN A C 1
ATOM 734 O O . GLN A 1 96 ? 17.180 12.082 -13.291 1.00 93.75 96 GLN A O 1
ATOM 739 N N . SER A 1 97 ? 16.961 14.209 -13.988 1.00 93.50 97 SER A N 1
ATOM 740 C CA . SER A 1 97 ? 17.616 14.870 -12.850 1.00 93.50 97 SER A CA 1
ATOM 741 C C . SER A 1 97 ? 16.652 15.347 -11.758 1.00 93.50 97 SER A C 1
ATOM 743 O O . SER A 1 97 ? 17.090 15.968 -10.790 1.00 93.50 97 SER A O 1
ATOM 745 N N . GLU A 1 98 ? 15.346 15.151 -11.942 1.00 94.75 98 GLU A N 1
ATOM 746 C CA . GLU A 1 98 ? 14.315 15.614 -11.015 1.00 94.75 98 GLU A CA 1
ATOM 747 C C . GLU A 1 98 ? 13.984 14.538 -9.974 1.00 94.75 98 GLU A C 1
ATOM 749 O O . GLU A 1 98 ? 14.028 13.336 -10.241 1.00 94.75 98 GLU A O 1
ATOM 754 N N . SER A 1 99 ? 13.646 14.985 -8.763 1.00 95.44 99 SER A N 1
ATOM 755 C CA . SER A 1 99 ? 13.151 14.099 -7.711 1.00 95.44 99 SER A CA 1
ATOM 756 C C . SER A 1 99 ? 11.710 13.683 -7.987 1.00 95.44 99 SER A C 1
ATOM 758 O O . SER A 1 99 ? 10.882 14.492 -8.405 1.00 95.44 99 SER A O 1
ATOM 760 N N . GLN A 1 100 ? 11.382 12.438 -7.653 1.00 97.31 100 GLN A N 1
ATOM 761 C CA . GLN A 1 100 ? 10.011 11.959 -7.641 1.00 97.31 100 GLN A CA 1
ATOM 762 C C . GLN A 1 100 ? 9.295 12.450 -6.379 1.00 97.31 100 GLN A C 1
ATOM 764 O O . GLN A 1 100 ? 9.697 12.154 -5.250 1.00 97.31 100 GLN A O 1
ATOM 769 N N . LEU A 1 101 ? 8.202 13.176 -6.588 1.00 98.06 101 LEU A N 1
ATOM 770 C CA . LEU A 1 101 ? 7.262 13.586 -5.555 1.00 98.06 101 LEU A CA 1
ATOM 771 C C . LEU A 1 101 ? 5.958 12.794 -5.719 1.00 98.06 101 LEU A C 1
ATOM 773 O O . LEU A 1 101 ? 5.576 12.437 -6.835 1.00 98.06 101 LEU A O 1
ATOM 777 N N . VAL A 1 102 ? 5.276 12.511 -4.612 1.00 98.50 102 VAL A N 1
ATOM 778 C CA . VAL A 1 102 ? 4.031 11.734 -4.598 1.00 98.50 102 VAL A CA 1
ATOM 779 C C . VAL A 1 102 ? 2.988 12.365 -3.685 1.00 98.50 102 VAL A C 1
ATOM 781 O O . VAL A 1 102 ? 3.320 12.989 -2.673 1.00 98.50 102 VAL A O 1
ATOM 784 N N . TYR A 1 103 ? 1.722 12.168 -4.032 1.00 98.25 103 TYR A N 1
ATOM 785 C CA . TYR A 1 103 ? 0.582 12.418 -3.169 1.00 98.25 103 TYR A CA 1
ATOM 786 C C . TYR A 1 103 ? 0.205 11.165 -2.381 1.00 98.25 103 TYR A C 1
ATOM 788 O O . TYR A 1 103 ? 0.091 10.074 -2.938 1.00 98.25 103 TYR A O 1
ATOM 796 N N . TYR A 1 104 ? -0.062 11.354 -1.092 1.00 97.50 104 TYR A N 1
ATOM 797 C CA . TYR A 1 104 ? -0.767 10.405 -0.237 1.00 97.50 104 TYR A CA 1
ATOM 798 C C . TYR A 1 104 ? -2.067 11.048 0.248 1.00 97.50 104 TYR A C 1
ATOM 800 O O . TYR A 1 104 ? -2.046 12.171 0.763 1.00 97.50 104 TYR A O 1
ATOM 808 N N . ARG A 1 105 ? -3.192 10.353 0.056 1.00 96.62 105 ARG A N 1
ATOM 809 C CA . ARG A 1 105 ? -4.534 10.805 0.444 1.00 96.62 105 ARG A CA 1
ATOM 810 C C . ARG A 1 105 ? -5.117 9.847 1.463 1.00 96.62 105 ARG A C 1
ATOM 812 O O . ARG A 1 105 ? -5.171 8.648 1.212 1.00 96.62 105 ARG A O 1
ATOM 819 N N . ASP A 1 106 ? -5.560 10.392 2.585 1.00 95.19 106 ASP A N 1
ATOM 820 C CA . ASP A 1 106 ? -6.154 9.622 3.676 1.00 95.19 106 ASP A CA 1
ATOM 821 C C . ASP A 1 106 ? -6.963 10.557 4.589 1.00 95.19 106 ASP A C 1
ATOM 823 O O . ASP A 1 106 ? -7.363 11.648 4.172 1.00 95.19 106 ASP A O 1
ATOM 827 N N . SER A 1 107 ? -7.175 10.171 5.845 1.00 95.81 107 SER A N 1
ATOM 828 C CA . SER A 1 107 ? -7.719 11.005 6.899 1.00 95.81 107 SER A CA 1
ATOM 829 C C . SER A 1 107 ? -6.763 11.183 8.082 1.00 95.81 107 SER A C 1
ATOM 831 O O . SER A 1 107 ? -5.997 10.296 8.446 1.00 95.81 107 SER A O 1
ATOM 833 N N . ALA A 1 108 ? -6.842 12.350 8.728 1.00 96.88 108 ALA A N 1
ATOM 834 C CA . ALA A 1 108 ? -6.232 12.578 10.036 1.00 96.88 108 ALA A CA 1
ATOM 835 C C . ALA A 1 108 ? -6.878 11.715 11.141 1.00 96.88 108 ALA A C 1
ATOM 837 O O . ALA A 1 108 ? -6.222 11.423 12.146 1.00 96.88 108 ALA A O 1
ATOM 838 N N . LEU A 1 109 ? -8.144 11.316 10.955 1.00 96.06 109 LEU A N 1
ATOM 839 C CA . LEU A 1 109 ? -8.940 10.502 11.874 1.00 96.06 109 LEU A CA 1
ATOM 840 C C . LEU A 1 109 ? -9.044 9.064 11.360 1.00 96.06 109 LEU A C 1
ATOM 842 O O . LEU A 1 109 ? -9.088 8.829 10.158 1.00 96.06 109 LEU A O 1
ATOM 846 N N . ILE A 1 110 ? -9.086 8.092 12.272 1.00 95.38 110 ILE A N 1
ATOM 847 C CA . ILE A 1 110 ? -9.297 6.697 11.891 1.00 95.38 110 ILE A CA 1
ATOM 848 C C . ILE A 1 110 ? -10.783 6.516 11.610 1.00 95.38 110 ILE A C 1
ATOM 850 O O . ILE A 1 110 ? -11.618 6.857 12.451 1.00 95.38 110 ILE A O 1
ATOM 854 N N . LEU A 1 111 ? -11.119 5.961 10.447 1.00 95.44 111 LEU A N 1
ATOM 855 C CA . LEU A 1 111 ? -12.494 5.562 10.189 1.00 95.44 111 LEU A CA 1
ATOM 856 C C . LEU A 1 111 ? -12.822 4.376 11.106 1.00 95.44 111 LEU A C 1
ATOM 858 O O . LEU A 1 111 ? -12.262 3.294 10.948 1.00 95.44 111 LEU A O 1
ATOM 862 N N . SER A 1 112 ? -13.703 4.591 12.080 1.00 95.75 112 SER A N 1
ATOM 863 C CA . SER A 1 112 ? -14.078 3.592 13.084 1.00 95.75 112 SER A CA 1
ATOM 864 C C . SER A 1 112 ? -15.598 3.521 13.234 1.00 95.75 112 SER A C 1
ATOM 866 O O . SER A 1 112 ? -16.230 4.574 13.341 1.00 95.75 112 SER A O 1
ATOM 868 N N . PRO A 1 113 ? -16.202 2.319 13.335 1.00 94.94 113 PRO A N 1
ATOM 869 C CA . PRO A 1 113 ? -17.623 2.173 13.654 1.00 94.94 113 PRO A CA 1
ATOM 870 C C . PRO A 1 113 ? -17.930 2.444 15.133 1.00 94.94 113 PRO A C 1
ATOM 872 O O . PRO A 1 113 ? -19.090 2.503 15.535 1.00 94.94 113 PRO A O 1
ATOM 875 N N . TYR A 1 114 ? -16.891 2.591 15.953 1.00 95.62 114 TYR A N 1
ATOM 876 C CA . TYR A 1 114 ? -16.981 2.867 17.378 1.00 95.62 114 TYR A CA 1
ATOM 877 C C . TYR A 1 114 ? -16.594 4.310 17.682 1.00 95.62 114 TYR A C 1
ATOM 879 O O . TYR A 1 114 ? -15.764 4.899 16.987 1.00 95.62 114 TYR A O 1
ATOM 887 N N . HIS A 1 115 ? -17.145 4.838 18.774 1.00 96.75 115 HIS A N 1
ATOM 888 C CA . HIS A 1 115 ? -16.718 6.107 19.353 1.00 96.75 115 HIS A CA 1
ATOM 889 C C . HIS A 1 115 ? -15.249 6.030 19.781 1.00 96.75 115 HIS A C 1
ATOM 891 O O . HIS A 1 115 ? -14.838 5.074 20.449 1.00 96.75 115 HIS A O 1
ATOM 897 N N . ILE A 1 116 ? -14.467 7.053 19.446 1.00 97.00 116 ILE A N 1
ATOM 898 C CA . ILE A 1 116 ? -13.051 7.122 19.795 1.00 97.00 116 ILE A CA 1
ATOM 899 C C . ILE A 1 116 ? -12.850 8.208 20.843 1.00 97.00 116 ILE A C 1
ATOM 901 O O . ILE A 1 116 ? -13.020 9.395 20.585 1.00 97.00 116 ILE A O 1
ATOM 905 N N . LYS A 1 117 ? -12.430 7.781 22.035 1.00 96.81 117 LYS A N 1
ATOM 906 C CA . LYS A 1 117 ? -12.146 8.682 23.158 1.00 96.81 117 LYS A CA 1
ATOM 907 C C . LYS A 1 117 ? -10.925 9.566 22.906 1.00 96.81 117 LYS A C 1
ATOM 909 O O . LYS A 1 117 ? -10.918 10.737 23.254 1.00 96.81 117 LYS A O 1
ATOM 914 N N . GLN A 1 118 ? -9.868 8.994 22.335 1.00 97.25 118 GLN A N 1
ATOM 915 C CA . GLN A 1 118 ? -8.640 9.722 22.049 1.00 97.25 118 GLN A CA 1
ATOM 916 C C . GLN A 1 118 ? -7.895 9.070 20.888 1.00 97.25 118 GLN A C 1
ATOM 918 O O . GLN A 1 118 ? -7.808 7.843 20.809 1.00 97.25 118 GLN A O 1
ATOM 923 N N . GLN A 1 119 ? -7.322 9.889 20.013 1.00 97.31 119 GLN A N 1
ATOM 924 C CA . GLN A 1 119 ? -6.540 9.440 18.871 1.00 97.31 119 GLN A CA 1
ATOM 925 C C . GLN A 1 119 ? -5.311 10.320 18.659 1.00 97.31 119 GLN A C 1
ATOM 927 O O . GLN A 1 119 ? -5.347 11.535 18.830 1.00 97.31 119 GLN A O 1
ATOM 932 N N . THR A 1 120 ? -4.212 9.708 18.227 1.00 97.94 120 THR A N 1
ATOM 933 C CA . THR A 1 120 ? -3.078 10.410 17.622 1.00 97.94 120 THR A CA 1
ATOM 934 C C . THR A 1 120 ? -2.620 9.624 16.403 1.00 97.94 120 THR A C 1
ATOM 936 O O . THR A 1 120 ? -2.426 8.413 16.496 1.00 97.94 120 THR A O 1
ATOM 939 N N . THR A 1 121 ? -2.435 10.310 15.279 1.00 97.62 121 THR A N 1
ATOM 940 C CA . THR A 1 121 ? -2.002 9.704 14.015 1.00 97.62 121 THR A CA 1
ATOM 941 C C . THR A 1 121 ? -0.601 10.193 13.679 1.00 97.62 121 THR A C 1
ATOM 943 O O . THR A 1 121 ? -0.335 11.395 13.711 1.00 97.62 121 THR A O 1
ATOM 946 N N . PHE A 1 122 ? 0.290 9.264 13.342 1.00 97.75 122 PHE A N 1
ATOM 947 C CA . PHE A 1 122 ? 1.658 9.561 12.929 1.00 97.75 122 PHE A CA 1
ATOM 948 C C . PHE A 1 122 ? 1.886 9.058 11.510 1.00 97.75 122 PHE A C 1
ATOM 950 O O . PHE A 1 122 ? 1.713 7.872 11.236 1.00 97.75 122 PHE A O 1
ATOM 957 N N . ILE A 1 123 ? 2.313 9.951 10.623 1.00 97.50 123 ILE A N 1
ATOM 958 C CA . ILE A 1 123 ? 2.663 9.627 9.241 1.00 97.50 123 ILE A CA 1
ATOM 959 C C . ILE A 1 123 ? 4.156 9.862 9.063 1.00 97.50 123 ILE A C 1
ATOM 961 O O . ILE A 1 123 ? 4.646 10.972 9.265 1.00 97.50 123 ILE A O 1
ATOM 965 N N . LYS A 1 124 ? 4.883 8.804 8.692 1.00 97.56 124 LYS A N 1
ATOM 966 C CA . LYS A 1 124 ? 6.329 8.848 8.456 1.00 97.56 124 LYS A CA 1
ATOM 967 C C . LYS A 1 124 ? 6.617 8.884 6.962 1.00 97.56 124 LYS A C 1
ATOM 969 O O . LYS A 1 124 ? 6.222 7.975 6.237 1.00 97.56 124 LYS A O 1
ATOM 974 N N . THR A 1 125 ? 7.326 9.910 6.511 1.00 97.12 125 THR A N 1
ATOM 975 C CA . THR A 1 125 ? 7.759 10.068 5.122 1.00 97.12 125 THR A CA 1
ATOM 976 C C . THR A 1 125 ? 9.158 9.471 4.905 1.00 97.12 125 THR A C 1
ATOM 978 O O . THR A 1 125 ? 9.957 9.410 5.844 1.00 97.12 125 THR A O 1
ATOM 981 N N . PRO A 1 126 ? 9.506 9.035 3.678 1.00 95.75 126 PRO A N 1
ATOM 982 C CA . PRO A 1 126 ? 10.823 8.464 3.368 1.00 95.75 126 PRO A CA 1
ATOM 983 C C . PRO A 1 126 ? 11.979 9.460 3.518 1.00 95.75 126 PRO A C 1
ATOM 985 O O . PRO A 1 126 ? 13.114 9.065 3.780 1.00 95.75 126 PRO A O 1
ATOM 988 N N . SER A 1 127 ? 11.699 10.753 3.342 1.00 94.69 127 SER A N 1
ATOM 989 C CA . SER A 1 127 ? 12.664 11.837 3.500 1.00 94.69 127 SER A CA 1
ATOM 990 C C . SER A 1 127 ? 12.051 13.011 4.263 1.00 94.69 127 SER A C 1
ATOM 992 O O . SER A 1 127 ? 10.843 13.070 4.501 1.00 94.69 127 SER A O 1
ATOM 994 N N . THR A 1 128 ? 12.892 13.964 4.666 1.00 96.44 128 THR A N 1
ATOM 995 C CA . THR A 1 128 ? 12.448 15.210 5.301 1.00 96.44 128 THR A CA 1
ATOM 996 C C . THR A 1 128 ? 11.871 16.208 4.299 1.00 96.44 128 THR A C 1
ATOM 998 O O . THR A 1 128 ? 11.415 17.266 4.727 1.00 96.44 128 THR A O 1
ATOM 1001 N N . LYS A 1 129 ? 11.871 15.918 2.989 1.00 96.69 129 LYS A N 1
ATOM 1002 C CA . LYS A 1 129 ? 11.320 16.803 1.958 1.00 96.69 129 LYS A CA 1
ATOM 1003 C C . LYS A 1 129 ? 9.827 16.535 1.773 1.00 96.69 129 LYS A C 1
ATOM 1005 O O . LYS A 1 129 ? 9.418 15.618 1.067 1.00 96.69 129 LYS A O 1
ATOM 1010 N N . VAL A 1 130 ? 9.019 17.358 2.428 1.00 97.69 130 VAL A N 1
ATOM 1011 C CA . VAL A 1 130 ? 7.562 17.417 2.253 1.00 97.69 130 VAL A CA 1
ATOM 1012 C C . VAL A 1 130 ? 7.238 18.808 1.732 1.00 97.69 130 VAL A C 1
ATOM 1014 O O . VAL A 1 130 ? 7.525 19.790 2.426 1.00 97.69 130 VAL A O 1
ATOM 1017 N N . GLU A 1 131 ? 6.665 18.858 0.533 1.00 97.31 131 GLU A N 1
ATOM 1018 C CA . GLU A 1 131 ? 6.243 20.074 -0.163 1.00 97.31 131 GLU A CA 1
ATOM 1019 C C . GLU A 1 131 ? 5.047 20.709 0.542 1.00 97.31 131 GLU A C 1
ATOM 1021 O O . GLU A 1 131 ? 5.034 21.901 0.840 1.00 97.31 131 GLU A O 1
ATOM 1026 N N . SER A 1 132 ? 4.041 19.897 0.875 1.00 97.50 132 SER A N 1
ATOM 1027 C CA . SER A 1 132 ? 2.841 20.367 1.564 1.00 97.50 132 SER A CA 1
ATOM 1028 C C . SER A 1 132 ? 2.145 19.238 2.324 1.00 97.50 132 SER A C 1
ATOM 1030 O O . SER A 1 132 ? 2.311 18.058 2.014 1.00 97.50 132 SER A O 1
ATOM 1032 N N . PHE A 1 133 ? 1.369 19.600 3.343 1.00 98.06 133 PHE A N 1
ATOM 1033 C CA . PHE A 1 133 ? 0.455 18.689 4.025 1.00 98.06 133 PHE A CA 1
ATOM 1034 C C . PHE A 1 133 ? -0.772 19.465 4.514 1.00 98.06 133 PHE A C 1
ATOM 1036 O O . PHE A 1 133 ? -0.649 20.621 4.931 1.00 98.06 133 PHE A O 1
ATOM 1043 N N . THR A 1 134 ? -1.952 18.847 4.474 1.00 98.38 134 THR A N 1
ATOM 1044 C CA . THR A 1 134 ? -3.173 19.434 5.046 1.00 98.38 134 THR A CA 1
ATOM 1045 C C . THR A 1 134 ? -3.012 19.604 6.553 1.00 98.38 134 THR A C 1
ATOM 1047 O O . THR A 1 134 ? -2.680 18.643 7.246 1.00 98.38 134 THR A O 1
ATOM 1050 N N . ARG A 1 135 ? -3.276 20.805 7.078 1.00 97.00 135 ARG A N 1
ATOM 1051 C CA . ARG A 1 135 ? -3.266 21.077 8.521 1.00 97.00 135 ARG A CA 1
ATOM 1052 C C . ARG A 1 135 ? -4.648 20.833 9.111 1.00 97.00 135 ARG A C 1
ATOM 1054 O O . ARG A 1 135 ? -5.616 21.454 8.685 1.00 97.00 1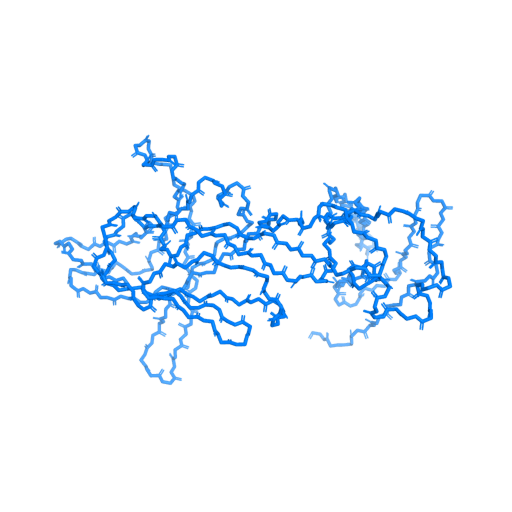35 ARG A O 1
ATOM 1061 N N . VAL A 1 136 ? -4.716 19.944 10.095 1.00 96.75 136 VAL A N 1
ATOM 1062 C CA . VAL A 1 136 ? -5.923 19.659 10.880 1.00 96.75 136 VAL A CA 1
ATOM 1063 C C . VAL A 1 136 ? -5.530 19.859 12.335 1.00 96.75 136 VAL A C 1
ATOM 1065 O O . VAL A 1 136 ? -4.831 19.024 12.903 1.00 96.75 136 VAL A O 1
ATOM 1068 N N . GLU A 1 137 ? -5.881 21.001 12.919 1.00 95.06 137 GLU A N 1
ATOM 1069 C CA . GLU A 1 137 ? -5.331 21.376 14.223 1.00 95.06 137 GLU A CA 1
ATOM 1070 C C . GLU A 1 137 ? -5.891 20.517 15.376 1.00 95.06 137 GLU A C 1
ATOM 1072 O O . GLU A 1 137 ? -7.098 20.274 15.412 1.00 95.06 137 GLU A O 1
ATOM 1077 N N . PRO A 1 138 ? -5.047 20.078 16.332 1.00 96.38 138 PRO A N 1
ATOM 1078 C CA . PRO A 1 138 ? -3.599 20.291 16.375 1.00 96.38 138 PRO A CA 1
ATOM 1079 C C . PRO A 1 138 ? -2.841 19.393 15.381 1.00 96.38 138 PRO A C 1
ATOM 1081 O O . PRO A 1 138 ? -3.020 18.173 15.361 1.00 96.38 138 PRO A O 1
ATOM 1084 N N . SER A 1 139 ? -1.942 19.988 14.591 1.00 96.44 139 SER A N 1
ATOM 1085 C CA . SER A 1 139 ? -1.014 19.242 13.730 1.00 96.44 139 SER A CA 1
ATOM 1086 C C . SER A 1 139 ? 0.405 19.802 13.794 1.00 96.44 139 SER A C 1
ATOM 1088 O O . SER A 1 139 ? 0.613 21.007 13.907 1.00 96.44 139 SER A O 1
ATOM 1090 N N . ASN A 1 140 ? 1.410 18.927 13.735 1.00 96.25 140 ASN A N 1
ATOM 1091 C CA . ASN A 1 140 ? 2.818 19.327 13.741 1.00 96.25 140 ASN A CA 1
ATOM 1092 C C . ASN A 1 140 ? 3.651 18.403 12.843 1.00 96.25 140 ASN A C 1
ATOM 1094 O O . ASN A 1 140 ? 3.304 17.245 12.634 1.00 96.25 140 ASN A O 1
ATOM 1098 N N . ARG A 1 141 ? 4.781 18.900 12.345 1.00 95.69 141 ARG A N 1
ATOM 1099 C CA . ARG A 1 141 ? 5.769 18.137 11.588 1.00 95.69 141 ARG A CA 1
ATOM 1100 C C . ARG A 1 141 ? 7.145 18.292 12.228 1.00 95.69 141 ARG A C 1
ATOM 1102 O O . ARG A 1 141 ? 7.614 19.408 12.435 1.00 95.69 141 ARG A O 1
ATOM 1109 N N . ALA A 1 142 ? 7.818 17.172 12.462 1.00 95.81 142 ALA A N 1
ATOM 1110 C CA . ALA A 1 142 ? 9.186 17.124 12.960 1.00 95.81 142 ALA A CA 1
ATOM 1111 C C . ALA A 1 142 ? 10.002 16.111 12.147 1.00 95.81 142 ALA A C 1
ATOM 1113 O O . ALA A 1 142 ? 9.731 14.913 12.163 1.00 95.81 142 ALA A O 1
ATOM 1114 N N . GLY A 1 143 ? 11.017 16.591 11.422 1.00 94.94 143 GLY A N 1
ATOM 1115 C CA . GLY A 1 143 ? 11.849 15.736 10.573 1.00 94.94 143 GLY A CA 1
ATOM 1116 C C . GLY A 1 143 ? 11.032 15.022 9.490 1.00 94.94 143 GLY A C 1
ATOM 1117 O O . GLY A 1 143 ? 10.470 15.674 8.608 1.00 94.94 143 GLY A O 1
ATOM 1118 N N . THR A 1 144 ? 11.006 13.690 9.552 1.00 96.38 144 THR A N 1
ATOM 1119 C CA . THR A 1 144 ? 10.263 12.802 8.642 1.00 96.38 144 THR A CA 1
ATOM 1120 C C . THR A 1 144 ? 8.874 12.430 9.161 1.00 96.38 144 THR A C 1
ATOM 1122 O O . THR A 1 144 ? 8.211 11.589 8.568 1.00 96.38 144 THR A O 1
ATOM 1125 N N . GLU A 1 145 ? 8.425 12.998 10.280 1.00 97.94 145 GLU A N 1
ATOM 1126 C CA . GLU A 1 145 ? 7.171 12.614 10.926 1.00 97.94 145 GLU A CA 1
ATOM 1127 C C . GLU A 1 145 ? 6.174 13.776 10.932 1.00 97.94 145 GLU A C 1
ATOM 1129 O O . GLU A 1 145 ? 6.501 14.900 11.324 1.00 97.94 145 GLU A O 1
ATOM 1134 N N . ILE A 1 146 ? 4.946 13.496 10.499 1.00 98.25 146 ILE A N 1
ATOM 1135 C CA . ILE A 1 146 ? 3.786 14.382 10.592 1.00 98.25 146 ILE A CA 1
ATOM 1136 C C . ILE A 1 146 ? 2.848 13.789 11.641 1.00 98.25 146 ILE A C 1
ATOM 1138 O O . ILE A 1 146 ? 2.434 12.634 11.538 1.00 98.25 146 ILE A O 1
ATOM 1142 N N . LYS A 1 147 ? 2.521 14.585 12.654 1.00 98.25 147 LYS A N 1
ATOM 1143 C CA . LYS A 1 147 ? 1.632 14.233 13.756 1.00 98.25 147 LYS A CA 1
ATOM 1144 C C . LYS A 1 147 ? 0.311 14.981 13.610 1.00 98.25 147 LYS A C 1
ATOM 1146 O O . LYS A 1 147 ? 0.304 16.211 13.552 1.00 98.25 147 LYS A O 1
ATOM 1151 N N . TYR A 1 148 ? -0.784 14.234 13.645 1.00 98.38 148 TYR A N 1
ATOM 1152 C CA . TYR A 1 148 ? -2.148 14.739 13.762 1.00 98.38 148 TYR A CA 1
ATOM 1153 C C . TYR A 1 148 ? -2.718 14.365 15.133 1.00 98.38 148 TYR A C 1
ATOM 1155 O O . TYR A 1 148 ? -2.622 13.211 15.565 1.00 98.38 148 TYR A O 1
ATOM 1163 N N . GLY A 1 149 ? -3.289 15.344 15.828 1.00 96.44 149 GLY A N 1
ATOM 1164 C CA . GLY A 1 149 ? -3.808 15.188 17.178 1.00 96.44 149 GLY A CA 1
ATOM 1165 C C . GLY A 1 149 ? -2.782 15.500 18.285 1.00 96.44 149 GLY A C 1
ATOM 1166 O O . GLY A 1 149 ? -1.660 15.952 18.027 1.00 96.44 149 GLY A O 1
ATOM 1167 N N . PRO A 1 150 ? -3.137 15.260 19.555 1.00 96.88 150 PRO A N 1
ATOM 1168 C CA . PRO A 1 150 ? -4.250 14.419 19.984 1.00 96.88 150 PRO A CA 1
ATOM 1169 C C . PRO A 1 150 ? -5.618 15.024 19.653 1.00 96.88 150 PRO A C 1
ATOM 1171 O O . PRO A 1 150 ? -5.830 16.218 19.840 1.00 96.88 150 PRO A O 1
ATOM 1174 N N . TYR A 1 151 ? -6.523 14.186 19.153 1.00 97.12 151 TYR A N 1
ATOM 1175 C CA . TYR A 1 151 ? -7.948 14.492 19.034 1.00 97.12 151 TYR A CA 1
ATOM 1176 C C . TYR A 1 151 ? -8.699 13.700 20.093 1.00 97.12 151 TYR A C 1
ATOM 1178 O O . TYR A 1 151 ? -8.342 12.549 20.363 1.00 97.12 151 TYR A O 1
ATOM 1186 N N . GLU A 1 152 ? -9.719 14.307 20.681 1.00 96.88 152 GLU A N 1
ATOM 1187 C CA . GLU A 1 152 ? -10.499 13.726 21.770 1.00 96.88 152 GLU A CA 1
ATOM 1188 C C . GLU A 1 152 ? -11.973 13.654 21.378 1.00 96.88 152 GLU A C 1
ATOM 1190 O O . GLU A 1 152 ? -12.451 14.492 20.615 1.00 96.88 152 GLU A O 1
ATOM 1195 N N . ASP A 1 153 ? -12.644 12.622 21.888 1.00 95.69 153 ASP A N 1
ATOM 1196 C CA . ASP A 1 153 ? -14.092 12.410 21.846 1.00 95.69 153 ASP A CA 1
ATOM 1197 C C . ASP A 1 153 ? -14.743 12.685 20.483 1.00 95.69 153 ASP A C 1
ATOM 1199 O O . ASP A 1 153 ? -15.548 13.606 20.318 1.00 95.69 153 ASP A O 1
ATOM 1203 N N . HIS A 1 154 ? -14.409 11.856 19.488 1.00 95.25 154 HIS A N 1
ATOM 1204 C CA . HIS A 1 154 ? -15.024 11.936 18.164 1.00 95.25 154 HIS A CA 1
ATOM 1205 C C . HIS A 1 154 ? -16.026 10.795 17.907 1.00 95.25 154 HIS A C 1
ATOM 1207 O O . HIS A 1 154 ? -15.810 9.650 18.334 1.00 95.25 154 HIS A O 1
ATOM 1213 N N . PRO A 1 155 ? -17.162 11.099 17.244 1.00 96.12 155 PRO A N 1
ATOM 1214 C CA . PRO A 1 155 ? -18.221 10.125 17.019 1.00 96.12 155 PRO A CA 1
ATOM 1215 C C . PRO A 1 155 ? -17.809 9.042 16.008 1.00 96.12 155 PRO A C 1
ATOM 1217 O O . PRO A 1 155 ? -16.885 9.251 15.213 1.00 96.12 155 PRO A O 1
ATOM 1220 N N . PRO A 1 156 ? -18.522 7.897 15.990 1.00 95.38 156 PRO A N 1
ATOM 1221 C CA . PRO A 1 156 ? -18.371 6.888 14.947 1.00 95.38 156 PRO A CA 1
ATOM 1222 C C . PRO A 1 156 ? -18.386 7.491 13.540 1.00 95.38 156 PRO A C 1
ATOM 1224 O O . PRO A 1 156 ? -19.144 8.420 13.263 1.00 95.38 156 PRO A O 1
ATOM 1227 N N . TYR A 1 157 ? -17.574 6.928 12.649 1.00 94.38 157 TYR A N 1
ATOM 1228 C CA . TYR A 1 157 ? -17.450 7.314 11.241 1.00 94.38 157 TYR A CA 1
ATOM 1229 C C . TYR A 1 157 ? -17.010 8.764 10.990 1.00 94.38 157 TYR A C 1
ATOM 1231 O O . TYR A 1 157 ? -17.215 9.298 9.900 1.00 94.38 157 TYR A O 1
ATOM 1239 N N . SER A 1 158 ? -16.356 9.398 11.967 1.00 94.69 158 SER A N 1
ATOM 1240 C CA . SER A 1 158 ? -15.686 10.682 11.752 1.00 94.69 158 SER A CA 1
ATOM 1241 C C . SER A 1 158 ? -14.573 10.559 10.709 1.00 94.69 158 SER A C 1
ATOM 1243 O O . SER A 1 158 ? -13.770 9.627 10.745 1.00 94.69 158 SER A O 1
ATOM 1245 N N . PHE A 1 159 ? -14.500 11.528 9.795 1.00 93.81 159 PHE A N 1
ATOM 1246 C CA . PHE A 1 159 ? -13.512 11.556 8.719 1.00 93.81 159 PHE A CA 1
ATOM 1247 C C . PHE A 1 159 ? -13.043 12.992 8.465 1.00 93.81 159 PHE A C 1
ATOM 1249 O O . PHE A 1 159 ? -13.843 13.886 8.203 1.00 93.81 159 PHE A O 1
ATOM 1256 N N . SER A 1 160 ? -11.733 13.214 8.536 1.00 96.12 160 SER A N 1
ATOM 1257 C CA . SER A 1 160 ? -11.083 14.502 8.260 1.00 96.12 160 SER A CA 1
ATOM 1258 C C . SER A 1 160 ? -10.041 14.324 7.154 1.00 96.12 160 SER A C 1
ATOM 1260 O O . SER A 1 160 ? -8.948 13.842 7.461 1.00 96.12 160 SER A O 1
ATOM 1262 N N . PRO A 1 161 ? -10.345 14.647 5.887 1.00 96.44 161 PRO A N 1
ATOM 1263 C CA . PRO A 1 161 ? -9.469 14.347 4.757 1.00 96.44 161 PRO A CA 1
ATOM 1264 C C . PRO A 1 161 ? -8.136 15.096 4.845 1.00 96.44 161 PRO A C 1
ATOM 1266 O O . PRO A 1 161 ? -8.090 16.284 5.171 1.00 96.44 161 PRO A O 1
ATOM 1269 N N . ILE A 1 162 ? -7.050 14.407 4.507 1.00 97.75 162 ILE A N 1
ATOM 1270 C CA . ILE A 1 162 ? -5.700 14.961 4.408 1.00 97.75 162 ILE A CA 1
ATOM 1271 C C . ILE A 1 162 ? -5.059 14.591 3.072 1.00 97.75 162 ILE A C 1
ATOM 1273 O O . ILE A 1 162 ? -5.278 13.513 2.519 1.00 97.75 162 ILE A O 1
ATOM 1277 N N . LEU A 1 163 ? -4.238 15.506 2.570 1.00 98.12 163 LEU A N 1
ATOM 1278 C CA . LEU A 1 163 ? -3.373 15.320 1.417 1.00 98.12 163 LEU A CA 1
ATOM 1279 C C . LEU A 1 163 ? -1.950 15.660 1.848 1.00 98.12 163 LEU A C 1
ATOM 1281 O O . LEU A 1 163 ? -1.717 16.713 2.444 1.00 98.12 163 LEU A O 1
ATOM 1285 N N . ILE A 1 164 ? -1.004 14.776 1.547 1.00 98.31 164 ILE A N 1
ATOM 1286 C CA . ILE A 1 164 ? 0.415 14.974 1.843 1.00 98.31 164 ILE A CA 1
ATOM 1287 C C . ILE A 1 164 ? 1.192 14.836 0.544 1.00 98.31 164 ILE A C 1
ATOM 1289 O O . ILE A 1 164 ? 1.067 13.830 -0.149 1.00 98.31 164 ILE A O 1
ATOM 1293 N N . HIS A 1 165 ? 2.000 15.843 0.229 1.00 98.56 165 HIS A N 1
ATOM 1294 C CA . HIS A 1 165 ? 2.858 15.887 -0.950 1.00 98.56 165 HIS A CA 1
ATOM 1295 C C . HIS A 1 165 ? 4.318 15.863 -0.518 1.00 98.56 165 HIS A C 1
ATOM 1297 O O . HIS A 1 165 ? 4.782 16.785 0.156 1.00 98.56 165 HIS A O 1
ATOM 1303 N N . PHE A 1 166 ? 5.041 14.801 -0.858 1.00 98.38 166 PHE A N 1
ATOM 1304 C CA . PHE A 1 166 ? 6.401 14.586 -0.365 1.00 98.38 166 PHE A CA 1
ATOM 1305 C C . PHE A 1 166 ? 7.285 13.848 -1.367 1.00 98.38 166 PHE A C 1
ATOM 1307 O O . PHE A 1 166 ? 6.801 13.209 -2.297 1.00 98.38 166 PHE A O 1
ATOM 1314 N N . GLU A 1 167 ? 8.597 13.930 -1.161 1.00 97.81 167 GLU A N 1
ATOM 1315 C CA . GLU A 1 167 ? 9.587 13.225 -1.971 1.00 97.81 167 GLU A CA 1
ATOM 1316 C C . GLU A 1 167 ? 9.639 11.737 -1.629 1.00 97.81 167 GLU A C 1
ATOM 1318 O O . GLU A 1 167 ? 9.873 11.345 -0.482 1.00 97.81 167 GLU A O 1
ATOM 1323 N N . ASN A 1 168 ? 9.505 10.901 -2.657 1.00 97.38 168 ASN A N 1
ATOM 1324 C CA . ASN A 1 168 ? 9.752 9.473 -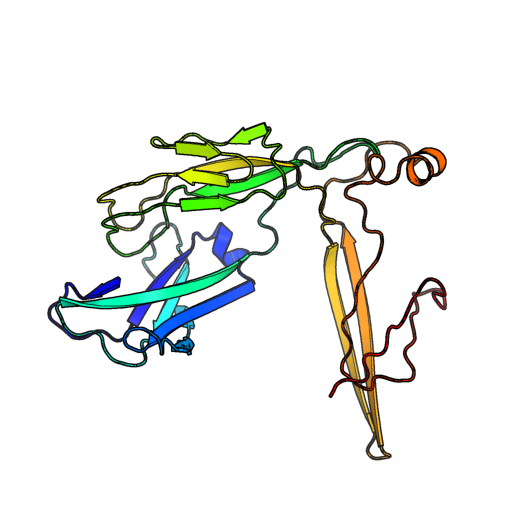2.570 1.00 97.38 168 ASN A CA 1
ATOM 1325 C C . ASN A 1 168 ? 10.476 8.982 -3.828 1.00 97.38 168 ASN A C 1
ATOM 1327 O O . ASN A 1 168 ? 9.849 8.597 -4.811 1.00 97.38 168 ASN A O 1
ATOM 1331 N N . ASN A 1 169 ? 11.808 8.945 -3.756 1.00 95.88 169 ASN A N 1
ATOM 1332 C CA . ASN A 1 169 ? 12.672 8.416 -4.816 1.00 95.88 169 ASN A CA 1
ATOM 1333 C C . ASN A 1 169 ? 12.849 6.888 -4.750 1.00 95.88 169 ASN A C 1
ATOM 1335 O O . ASN A 1 169 ? 13.755 6.354 -5.382 1.00 95.88 169 ASN A O 1
ATOM 1339 N N . SER A 1 170 ? 12.041 6.167 -3.970 1.00 94.50 170 SER A N 1
ATOM 1340 C CA . SER A 1 170 ? 12.056 4.702 -4.040 1.00 94.50 170 SER A CA 1
ATOM 1341 C C . SER A 1 170 ? 11.581 4.256 -5.431 1.00 94.50 170 SER A C 1
ATOM 1343 O O . SER A 1 170 ? 10.673 4.887 -5.975 1.00 94.50 170 SER A O 1
ATOM 1345 N N . PRO A 1 171 ? 12.145 3.186 -6.016 1.00 93.50 171 PRO A N 1
ATOM 1346 C CA . PRO A 1 171 ? 11.659 2.659 -7.285 1.00 93.50 171 PRO A CA 1
ATOM 1347 C C . PRO A 1 171 ? 10.290 2.001 -7.089 1.00 93.50 171 PRO A C 1
ATOM 1349 O O . PRO A 1 171 ? 10.121 1.143 -6.221 1.00 93.50 171 PRO A O 1
ATOM 1352 N N . PHE A 1 172 ? 9.307 2.387 -7.899 1.00 95.75 172 PHE A N 1
ATOM 1353 C CA . PHE A 1 172 ? 7.934 1.876 -7.808 1.00 95.75 172 PHE A CA 1
ATOM 1354 C C . PHE A 1 172 ? 7.787 0.676 -8.745 1.00 95.75 172 PHE A C 1
ATOM 1356 O O . PHE A 1 172 ? 7.170 0.764 -9.802 1.00 95.75 172 PHE A O 1
ATOM 1363 N N . ALA A 1 173 ? 8.425 -0.436 -8.387 1.00 95.06 173 ALA A N 1
ATOM 1364 C CA . ALA A 1 173 ? 8.360 -1.674 -9.157 1.00 95.06 173 ALA A CA 1
ATOM 1365 C C . ALA A 1 173 ? 7.022 -2.393 -8.908 1.00 95.06 173 ALA A C 1
ATOM 1367 O O . ALA A 1 173 ? 6.727 -2.767 -7.773 1.00 95.06 173 ALA A O 1
ATOM 1368 N N . VAL A 1 174 ? 6.233 -2.594 -9.964 1.00 95.88 174 VAL A N 1
ATOM 1369 C CA . VAL A 1 174 ? 4.935 -3.282 -9.929 1.00 95.88 174 VAL A CA 1
ATOM 1370 C C . VAL A 1 174 ? 4.987 -4.478 -10.867 1.00 95.88 174 VAL A C 1
ATOM 1372 O O . VAL A 1 174 ? 5.311 -4.333 -12.042 1.00 95.88 174 VAL A O 1
ATOM 1375 N N . VAL A 1 175 ? 4.685 -5.662 -10.338 1.00 96.12 175 VAL A N 1
ATOM 1376 C CA . VAL A 1 175 ? 4.512 -6.879 -11.137 1.00 96.12 175 VAL A CA 1
ATOM 1377 C C . VAL A 1 175 ? 3.055 -6.919 -11.587 1.00 96.12 175 VAL A C 1
ATOM 1379 O O . VAL A 1 175 ? 2.173 -7.100 -10.752 1.00 96.12 175 VAL A O 1
ATOM 1382 N N . GLU A 1 176 ? 2.807 -6.707 -12.877 1.00 96.12 176 GLU A N 1
ATOM 1383 C CA . GLU A 1 176 ? 1.460 -6.770 -13.465 1.00 96.12 176 GLU A CA 1
ATOM 1384 C C . GLU A 1 176 ? 1.007 -8.218 -13.651 1.00 96.12 176 GLU A C 1
ATOM 1386 O O . GLU A 1 176 ? -0.158 -8.543 -13.442 1.00 96.12 176 GLU A O 1
ATOM 1391 N N . GLU A 1 177 ? 1.950 -9.099 -13.988 1.00 97.38 177 GLU A N 1
ATOM 1392 C CA . GLU A 1 177 ? 1.698 -10.522 -14.172 1.00 97.38 177 GLU A CA 1
ATOM 1393 C C . GLU A 1 177 ? 2.868 -11.345 -13.630 1.00 97.38 177 GLU A C 1
ATOM 1395 O O . GLU A 1 177 ? 4.040 -11.038 -13.867 1.00 97.38 177 GLU A O 1
ATOM 1400 N N . LEU A 1 178 ? 2.534 -12.404 -12.892 1.00 97.12 178 LEU A N 1
ATOM 1401 C CA . LEU A 1 178 ? 3.472 -13.418 -12.429 1.00 97.12 178 LEU A CA 1
ATOM 1402 C C . LEU A 1 178 ? 2.938 -14.794 -12.813 1.00 97.12 178 LEU A C 1
ATOM 1404 O O . LEU A 1 178 ? 1.975 -15.278 -12.216 1.00 97.12 178 LEU A O 1
ATOM 1408 N N . VAL A 1 179 ? 3.612 -15.449 -13.753 1.00 97.81 179 VAL A N 1
ATOM 1409 C CA . VAL A 1 179 ? 3.370 -16.857 -14.074 1.00 97.81 179 VAL A CA 1
ATOM 1410 C C . VAL A 1 179 ? 4.416 -17.689 -13.347 1.00 97.81 179 VAL A C 1
ATOM 1412 O O . VAL A 1 179 ? 5.612 -17.540 -13.587 1.00 97.81 179 VAL A O 1
ATOM 1415 N N . ARG A 1 180 ? 3.975 -18.556 -12.431 1.00 97.31 180 ARG A N 1
ATOM 1416 C CA . ARG A 1 180 ? 4.843 -19.502 -11.719 1.00 97.31 180 ARG A CA 1
ATOM 1417 C C . ARG A 1 180 ? 4.497 -20.926 -12.132 1.00 97.31 180 ARG A C 1
ATOM 1419 O O . ARG A 1 180 ? 3.424 -21.424 -11.802 1.00 97.31 180 ARG A O 1
ATOM 1426 N N . GLU A 1 181 ? 5.442 -21.596 -12.771 1.00 97.38 181 GLU A N 1
ATOM 1427 C CA . GLU A 1 181 ? 5.365 -23.011 -13.115 1.00 97.38 181 GLU A CA 1
ATOM 1428 C C . GLU A 1 181 ? 6.154 -23.832 -12.097 1.00 97.38 181 GLU A C 1
ATOM 1430 O O . GLU A 1 181 ? 7.289 -23.496 -11.753 1.00 97.38 181 GLU A O 1
ATOM 1435 N N . VAL A 1 182 ? 5.547 -24.908 -11.597 1.00 96.75 182 VAL A N 1
ATOM 1436 C CA . VAL A 1 182 ? 6.174 -25.831 -10.646 1.00 96.75 182 VAL A CA 1
ATOM 1437 C C . VAL A 1 182 ? 6.139 -27.230 -11.244 1.00 96.75 182 VAL A C 1
ATOM 1439 O O . VAL A 1 182 ? 5.090 -27.871 -11.285 1.00 96.75 182 VAL A O 1
ATOM 1442 N N . GLU A 1 183 ? 7.291 -27.708 -11.701 1.00 96.50 183 GLU A N 1
ATOM 1443 C CA . GLU A 1 183 ? 7.457 -29.048 -12.251 1.00 96.50 183 GLU A CA 1
ATOM 1444 C C . GLU A 1 183 ? 7.960 -30.002 -11.163 1.00 96.50 183 GLU A C 1
ATOM 1446 O O . GLU A 1 183 ? 9.017 -29.798 -10.559 1.00 96.50 183 GLU A O 1
ATOM 1451 N N . ILE A 1 184 ? 7.191 -31.065 -10.918 1.00 96.31 184 ILE A N 1
ATOM 1452 C CA . ILE A 1 184 ? 7.505 -32.094 -9.925 1.00 96.31 184 ILE A CA 1
ATOM 1453 C C . ILE A 1 184 ? 7.902 -33.375 -10.652 1.00 96.31 184 ILE A C 1
ATOM 1455 O O . ILE A 1 184 ? 7.080 -34.013 -11.311 1.00 96.31 184 ILE A O 1
ATOM 1459 N N . SER A 1 185 ? 9.147 -33.803 -10.465 1.00 95.00 185 SER A N 1
ATOM 1460 C CA . SER A 1 185 ? 9.653 -35.069 -10.982 1.00 95.00 185 SER A CA 1
ATOM 1461 C C . SER A 1 185 ? 9.868 -36.072 -9.855 1.00 95.00 185 SER A C 1
ATOM 1463 O O . SER A 1 185 ? 10.692 -35.873 -8.960 1.00 95.00 185 SER A O 1
ATOM 1465 N N . HIS A 1 186 ? 9.184 -37.214 -9.949 1.00 94.00 186 HIS A N 1
ATOM 1466 C CA . HIS A 1 186 ? 9.350 -38.344 -9.026 1.00 94.00 186 HIS A CA 1
ATOM 1467 C C . HIS A 1 186 ? 10.743 -38.991 -9.110 1.00 94.00 186 HIS A C 1
ATOM 1469 O O . HIS A 1 186 ? 11.120 -39.752 -8.223 1.00 94.00 186 HIS A O 1
ATOM 1475 N N . TRP A 1 187 ? 11.531 -38.654 -10.136 1.00 90.69 187 TRP A N 1
ATOM 1476 C CA . TRP A 1 187 ? 12.937 -39.042 -10.253 1.00 90.69 187 TRP A CA 1
ATOM 1477 C C . TRP A 1 187 ? 13.882 -38.149 -9.428 1.00 90.69 187 TRP A C 1
ATOM 1479 O O . TRP A 1 187 ? 15.085 -38.397 -9.414 1.00 90.69 187 TRP A O 1
ATOM 1489 N N . GLY A 1 188 ? 13.350 -37.145 -8.714 1.00 87.44 188 GLY A N 1
ATOM 1490 C CA . GLY A 1 188 ? 14.065 -36.423 -7.657 1.00 87.44 188 GLY A CA 1
ATOM 1491 C C . GLY A 1 188 ? 14.268 -34.923 -7.876 1.00 87.44 188 GLY A C 1
ATOM 1492 O O . GLY A 1 188 ? 15.136 -34.355 -7.219 1.00 87.44 188 GLY A O 1
ATOM 1493 N N . ASN A 1 189 ? 13.510 -34.271 -8.766 1.00 88.06 189 ASN A N 1
ATOM 1494 C CA . ASN A 1 189 ? 13.659 -32.834 -9.028 1.00 88.06 189 ASN A CA 1
ATOM 1495 C C . ASN A 1 189 ? 12.363 -32.054 -8.762 1.00 88.06 189 ASN A C 1
ATOM 1497 O O . ASN A 1 189 ? 11.273 -32.522 -9.087 1.00 88.06 189 ASN A O 1
ATOM 1501 N N . LEU A 1 190 ? 12.509 -30.852 -8.205 1.00 93.50 190 LEU A N 1
ATOM 1502 C CA . LEU A 1 190 ? 11.462 -29.840 -8.100 1.00 93.50 190 LEU A CA 1
ATOM 1503 C C . LEU A 1 190 ? 11.987 -28.580 -8.785 1.00 93.50 190 LEU A C 1
ATOM 1505 O O . LEU A 1 190 ? 12.858 -27.900 -8.241 1.00 93.50 190 LEU A O 1
ATOM 1509 N N . GLN A 1 191 ? 11.465 -28.279 -9.968 1.00 95.25 191 GLN A N 1
ATOM 1510 C CA . GLN A 1 191 ? 11.854 -27.097 -10.724 1.00 95.25 191 GLN A CA 1
ATOM 1511 C C . GLN A 1 191 ? 10.759 -26.040 -10.625 1.00 95.25 191 GLN A C 1
ATOM 1513 O O . GLN A 1 191 ? 9.582 -26.333 -10.810 1.00 95.25 191 GLN A O 1
ATOM 1518 N N . VAL A 1 192 ? 11.157 -24.808 -10.315 1.00 96.00 192 VAL A N 1
ATOM 1519 C CA . VAL A 1 192 ? 10.257 -23.654 -10.280 1.00 96.00 192 VAL A CA 1
ATOM 1520 C C . VAL A 1 192 ? 10.742 -22.648 -11.311 1.00 96.00 192 VAL A C 1
ATOM 1522 O O . VAL A 1 192 ? 11.884 -22.194 -11.230 1.00 96.00 192 VAL A O 1
ATOM 1525 N N . THR A 1 193 ? 9.875 -22.300 -12.255 1.00 96.12 193 THR A N 1
ATOM 1526 C CA . THR A 1 193 ? 10.113 -21.257 -13.256 1.00 96.12 193 THR A CA 1
ATOM 1527 C C . THR A 1 193 ? 9.150 -20.110 -12.986 1.00 96.12 193 THR A C 1
ATOM 1529 O O . THR A 1 193 ? 7.957 -20.333 -12.806 1.00 96.12 193 THR A O 1
ATOM 1532 N N . GLU A 1 194 ? 9.656 -18.880 -12.940 1.00 96.56 194 GLU A N 1
ATOM 1533 C CA . GLU A 1 194 ? 8.837 -17.682 -12.750 1.00 96.56 194 GLU A CA 1
ATOM 1534 C C . GLU A 1 194 ? 9.065 -16.704 -13.897 1.00 96.56 194 GLU A C 1
ATOM 1536 O O . GLU A 1 194 ? 10.205 -16.332 -14.183 1.00 96.56 194 GLU A O 1
ATOM 1541 N N . GLN A 1 195 ? 7.980 -16.269 -14.525 1.00 96.75 195 GLN A N 1
ATOM 1542 C CA . GLN A 1 195 ? 7.969 -15.221 -15.533 1.00 96.75 195 GLN A CA 1
ATOM 1543 C C . GLN A 1 195 ? 7.271 -13.991 -14.953 1.00 96.75 195 GLN A C 1
ATOM 1545 O O . GLN A 1 195 ? 6.129 -14.071 -14.502 1.00 96.75 195 GLN A O 1
ATOM 1550 N N . TYR A 1 196 ? 7.986 -12.867 -14.946 1.00 96.25 196 TYR A N 1
ATOM 1551 C CA . TYR A 1 196 ? 7.532 -11.602 -14.378 1.00 96.25 196 TYR A CA 1
ATOM 1552 C C . TYR A 1 196 ? 7.314 -10.574 -15.489 1.00 96.25 196 TYR A C 1
ATOM 1554 O O . TYR A 1 196 ? 8.271 -10.199 -16.169 1.00 96.25 196 TYR A O 1
ATOM 1562 N N . THR A 1 197 ? 6.098 -10.046 -15.600 1.00 96.94 197 THR A N 1
ATOM 1563 C CA . THR A 1 197 ? 5.811 -8.815 -16.346 1.00 96.94 197 THR A CA 1
ATOM 1564 C C . THR A 1 197 ? 5.877 -7.655 -15.361 1.00 96.94 197 THR A C 1
ATOM 1566 O O . THR A 1 197 ? 5.010 -7.504 -14.500 1.00 96.94 197 THR A O 1
ATOM 1569 N N . LEU A 1 198 ? 6.958 -6.874 -15.428 1.00 95.19 198 LEU A N 1
ATOM 1570 C CA . LEU A 1 198 ? 7.264 -5.816 -14.465 1.00 95.19 198 LEU A CA 1
ATOM 1571 C C . LEU A 1 198 ? 7.216 -4.434 -15.120 1.00 95.19 198 LEU A C 1
ATOM 1573 O O . LEU A 1 198 ? 7.878 -4.198 -16.130 1.00 95.19 198 LEU A O 1
ATOM 1577 N N . VAL A 1 199 ? 6.542 -3.491 -14.465 1.00 95.94 199 VAL A N 1
ATOM 1578 C CA . VAL A 1 199 ? 6.509 -2.076 -14.846 1.00 95.94 199 VAL A CA 1
ATOM 1579 C C . VAL A 1 199 ? 7.012 -1.181 -13.715 1.00 95.94 199 VAL A C 1
ATOM 1581 O O . VAL A 1 199 ? 6.964 -1.529 -12.533 1.00 95.94 199 VAL A O 1
ATOM 1584 N N . HIS A 1 200 ? 7.505 0.004 -14.074 1.00 96.31 200 HIS A N 1
ATOM 1585 C CA . HIS A 1 200 ? 7.803 1.058 -13.110 1.00 96.31 200 HIS A CA 1
ATOM 1586 C C . HIS A 1 200 ? 6.612 2.023 -13.021 1.00 96.31 200 HIS A C 1
ATOM 1588 O O . HIS A 1 200 ? 6.428 2.853 -13.908 1.00 96.31 200 HIS A O 1
ATOM 1594 N N . ALA A 1 201 ? 5.829 1.940 -11.945 1.00 96.44 201 ALA A N 1
ATOM 1595 C CA . ALA A 1 201 ? 4.597 2.710 -11.731 1.00 96.44 201 ALA A CA 1
ATOM 1596 C C . ALA A 1 201 ? 4.815 4.099 -11.093 1.00 96.44 201 ALA A C 1
ATOM 1598 O O . ALA A 1 201 ? 3.866 4.748 -10.659 1.00 96.44 201 ALA A O 1
ATOM 1599 N N . GLY A 1 202 ? 6.069 4.542 -10.983 1.00 96.62 202 GLY A N 1
ATOM 1600 C CA . GLY A 1 202 ? 6.408 5.891 -10.528 1.00 96.62 202 GLY A CA 1
ATOM 1601 C C . GLY A 1 202 ? 6.183 6.951 -11.611 1.00 96.62 202 GLY A C 1
ATOM 1602 O O . GLY A 1 202 ? 5.575 6.688 -12.648 1.00 96.62 202 GLY A O 1
ATOM 1603 N N . ALA A 1 203 ? 6.710 8.155 -11.388 1.00 97.44 203 ALA A N 1
ATOM 1604 C CA . ALA A 1 203 ? 6.634 9.226 -12.378 1.00 97.44 203 ALA A CA 1
ATOM 1605 C C . ALA A 1 203 ? 7.324 8.803 -13.687 1.00 97.44 203 ALA A C 1
ATOM 1607 O O . ALA A 1 203 ? 8.407 8.207 -13.681 1.00 97.44 203 ALA A O 1
ATOM 1608 N N . ARG A 1 204 ? 6.693 9.108 -14.822 1.00 96.81 204 ARG A N 1
ATOM 1609 C CA . ARG A 1 204 ? 7.213 8.764 -16.150 1.00 96.81 204 ARG A CA 1
ATOM 1610 C C . ARG A 1 204 ? 8.414 9.638 -16.487 1.00 96.81 204 ARG A C 1
ATOM 1612 O O . ARG A 1 204 ? 8.466 10.810 -16.125 1.00 96.81 204 ARG A O 1
ATOM 1619 N N . HIS A 1 205 ? 9.370 9.084 -17.224 1.00 95.62 205 HIS A N 1
ATOM 1620 C CA . HIS A 1 205 ? 10.514 9.861 -17.695 1.00 95.62 205 HIS A CA 1
ATOM 1621 C C . HIS A 1 205 ? 10.083 10.862 -18.774 1.00 95.62 205 HIS A C 1
ATOM 1623 O O . HIS A 1 205 ? 9.486 10.479 -19.782 1.00 95.62 205 HIS A O 1
ATOM 1629 N N . LYS A 1 206 ? 10.422 12.135 -18.568 1.00 96.00 206 LYS A N 1
ATOM 1630 C CA . LYS A 1 206 ? 10.173 13.242 -19.490 1.00 96.00 206 LYS A CA 1
ATOM 1631 C C . LYS A 1 206 ? 11.460 13.663 -20.191 1.00 96.00 206 LYS A C 1
ATOM 1633 O O . LYS A 1 206 ? 12.488 13.904 -19.560 1.00 96.00 206 LYS A O 1
ATOM 1638 N N . GLY A 1 207 ? 11.375 13.851 -21.506 1.00 94.88 207 GLY A N 1
ATOM 1639 C CA . GLY A 1 207 ? 12.498 14.301 -22.327 1.00 94.88 207 GLY A CA 1
ATOM 1640 C C . GLY A 1 207 ? 13.455 13.170 -22.706 1.00 94.88 207 GLY A C 1
ATOM 1641 O O . GLY A 1 207 ? 13.090 11.997 -22.725 1.00 94.88 207 GLY A O 1
ATOM 1642 N N . VAL A 1 208 ? 14.692 13.520 -23.053 1.00 94.69 208 VAL A N 1
ATOM 1643 C CA . VAL A 1 208 ? 15.692 12.553 -23.531 1.00 94.69 208 VAL A CA 1
ATOM 1644 C C . VAL A 1 208 ? 16.408 11.865 -22.374 1.00 94.69 208 VAL A C 1
ATOM 1646 O O . VAL A 1 208 ? 16.706 12.488 -21.358 1.00 94.69 208 VAL A O 1
ATOM 1649 N N . PHE A 1 209 ? 16.693 10.573 -22.530 1.00 95.50 209 PHE A N 1
ATOM 1650 C CA . PHE A 1 209 ? 17.571 9.856 -21.611 1.00 95.50 209 PHE A CA 1
ATOM 1651 C C . PHE A 1 209 ? 19.033 10.073 -22.014 1.00 95.50 209 PHE A C 1
ATOM 1653 O O . PHE A 1 209 ? 19.434 9.746 -23.132 1.00 95.50 209 PHE A O 1
ATOM 1660 N N . SER A 1 210 ? 19.842 10.583 -21.089 1.00 95.06 210 SER A N 1
ATOM 1661 C CA . SER A 1 210 ? 21.280 10.767 -21.265 1.00 95.06 210 SER A CA 1
ATOM 1662 C C . SER A 1 210 ? 22.044 9.743 -20.434 1.00 95.06 210 SER A C 1
ATOM 1664 O O . SER A 1 210 ? 22.095 9.802 -19.201 1.00 95.06 210 SER A O 1
ATOM 1666 N N . ARG A 1 211 ? 22.691 8.790 -21.117 1.00 94.81 211 ARG A N 1
ATOM 1667 C CA . ARG A 1 211 ? 23.543 7.788 -20.456 1.00 94.81 211 ARG A CA 1
ATOM 1668 C C . ARG A 1 211 ? 24.723 8.439 -19.736 1.00 94.81 211 ARG A C 1
ATOM 1670 O O . ARG A 1 211 ? 25.084 7.991 -18.652 1.00 94.81 211 ARG A O 1
ATOM 1677 N N . VAL A 1 212 ? 25.300 9.491 -20.318 1.00 94.94 212 VAL A N 1
ATOM 1678 C CA . VAL A 1 212 ? 26.420 10.233 -19.718 1.00 94.94 212 VAL A CA 1
ATOM 1679 C C . VAL A 1 212 ? 25.988 10.859 -18.393 1.00 94.94 212 VAL A C 1
ATOM 1681 O O . VAL A 1 212 ? 26.682 10.712 -17.386 1.00 94.94 212 VAL A O 1
ATOM 1684 N N . ASP A 1 213 ? 24.805 11.469 -18.349 1.00 91.88 213 ASP A N 1
ATOM 1685 C CA . ASP A 1 213 ? 24.280 12.063 -17.117 1.00 91.88 213 ASP A CA 1
ATOM 1686 C C . ASP A 1 213 ? 23.911 10.993 -16.087 1.00 91.88 213 ASP A C 1
ATOM 1688 O O . ASP A 1 213 ? 24.221 11.145 -14.903 1.00 91.88 213 ASP A O 1
ATOM 1692 N N . TYR A 1 214 ? 23.332 9.872 -16.533 1.00 93.12 214 TYR A N 1
ATOM 1693 C CA . TYR A 1 214 ? 22.982 8.741 -15.667 1.00 93.12 214 TYR A CA 1
ATOM 1694 C C . TYR A 1 214 ? 24.215 8.146 -14.978 1.00 93.12 214 TYR A C 1
ATOM 1696 O O . TYR A 1 214 ? 24.183 7.806 -13.796 1.00 93.12 214 TYR A O 1
ATOM 1704 N N . GLN A 1 215 ? 25.315 8.011 -15.722 1.00 92.56 215 GLN A N 1
ATOM 1705 C CA . GLN A 1 215 ? 26.543 7.389 -15.234 1.00 92.56 215 GLN A CA 1
ATOM 1706 C C . GLN A 1 215 ? 27.425 8.352 -14.439 1.00 92.56 215 GLN A C 1
ATOM 1708 O O . GLN A 1 215 ? 28.101 7.915 -13.512 1.00 92.56 215 GLN A O 1
ATOM 1713 N N . SER A 1 216 ? 27.422 9.644 -14.775 1.00 92.00 216 SER A N 1
ATOM 1714 C CA . SER A 1 216 ? 28.266 10.636 -14.100 1.00 92.00 216 SER A CA 1
ATOM 1715 C C . SER A 1 216 ? 27.765 10.998 -12.702 1.00 92.00 216 SER A C 1
ATOM 1717 O O . SER A 1 216 ? 28.576 11.221 -11.804 1.00 92.00 216 SER A O 1
ATOM 1719 N N . ARG A 1 217 ? 26.441 11.055 -12.493 1.00 87.44 217 ARG A N 1
ATOM 1720 C CA . ARG A 1 217 ? 25.826 11.398 -11.198 1.00 87.44 217 ARG A CA 1
ATOM 1721 C C . ARG A 1 217 ? 24.619 10.508 -10.891 1.00 87.44 217 ARG A C 1
ATOM 1723 O O . ARG A 1 217 ? 23.507 11.016 -10.792 1.00 87.44 217 ARG A O 1
ATOM 1730 N N . PRO A 1 218 ? 24.807 9.196 -10.689 1.00 76.44 218 PRO A N 1
ATOM 1731 C CA . PRO A 1 218 ? 23.700 8.251 -10.559 1.00 76.44 218 PRO A CA 1
ATOM 1732 C C . PRO A 1 218 ? 22.756 8.547 -9.385 1.00 76.44 218 PRO A C 1
ATOM 1734 O O . PRO A 1 218 ? 21.573 8.248 -9.469 1.00 76.44 218 PRO A O 1
ATOM 1737 N N . THR A 1 219 ? 23.238 9.131 -8.287 1.00 82.44 219 THR A N 1
ATOM 1738 C CA . THR A 1 219 ? 22.377 9.456 -7.136 1.00 82.44 219 THR A CA 1
ATOM 1739 C C . THR A 1 219 ? 21.432 10.628 -7.390 1.00 82.44 219 THR A C 1
ATOM 1741 O O . THR A 1 219 ? 20.404 10.723 -6.729 1.00 82.44 219 THR A O 1
ATOM 1744 N N . LEU A 1 220 ? 21.782 11.510 -8.327 1.00 84.12 220 LEU A N 1
ATOM 1745 C CA . LEU A 1 220 ? 20.977 12.664 -8.721 1.00 84.12 220 LEU A CA 1
ATOM 1746 C C . LEU A 1 220 ? 20.153 12.336 -9.973 1.00 84.12 220 LEU A C 1
ATOM 1748 O O . LEU A 1 220 ? 18.956 12.582 -10.027 1.00 84.12 220 LEU A O 1
ATOM 1752 N N . ASN A 1 221 ? 20.811 11.738 -10.964 1.00 87.75 221 ASN A N 1
ATOM 1753 C CA . ASN A 1 221 ? 20.261 11.429 -12.271 1.00 87.75 221 ASN A CA 1
ATOM 1754 C C . ASN A 1 221 ? 19.762 9.981 -12.279 1.00 87.75 221 ASN A C 1
ATOM 1756 O O . ASN A 1 22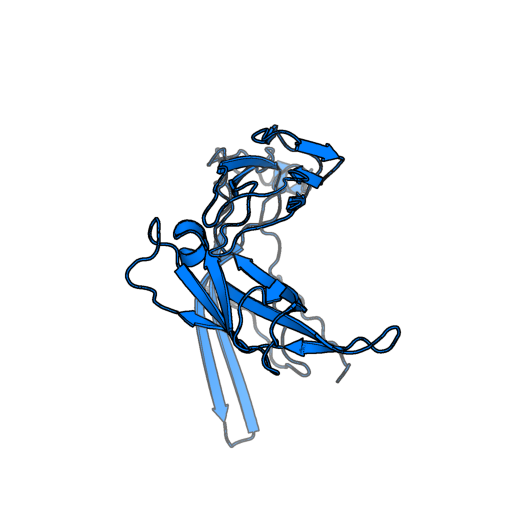1 ? 20.547 9.035 -12.383 1.00 87.75 221 ASN A O 1
ATOM 1760 N N . GLY A 1 222 ? 18.445 9.816 -12.168 1.00 87.56 222 GLY A N 1
ATOM 1761 C CA . GLY A 1 222 ? 17.784 8.521 -12.029 1.00 87.56 222 GLY A CA 1
ATOM 1762 C C . GLY A 1 222 ? 17.701 8.033 -10.584 1.00 87.56 222 GLY A C 1
ATOM 1763 O O . GLY A 1 222 ? 17.848 6.832 -10.337 1.00 87.56 222 GLY A O 1
ATOM 1764 N N . ALA A 1 223 ? 17.479 8.944 -9.632 1.00 91.62 223 ALA A N 1
ATOM 1765 C CA . ALA A 1 223 ? 17.275 8.606 -8.223 1.00 91.62 223 ALA A CA 1
ATOM 1766 C C . ALA A 1 223 ? 16.110 7.618 -8.027 1.00 91.62 223 ALA A C 1
ATOM 1768 O O . ALA A 1 223 ? 16.263 6.644 -7.298 1.00 91.62 223 ALA A O 1
ATOM 1769 N N . SER A 1 224 ? 15.001 7.824 -8.745 1.00 93.62 224 SER A N 1
ATOM 1770 C CA . SER A 1 224 ? 13.812 6.960 -8.741 1.00 93.62 224 SER A CA 1
ATOM 1771 C C . SER A 1 224 ? 13.905 5.745 -9.669 1.00 93.62 224 SER A C 1
ATOM 1773 O O . SER A 1 224 ? 12.974 4.953 -9.725 1.00 93.62 224 SER A O 1
ATOM 1775 N N . SER A 1 225 ? 15.007 5.563 -10.407 1.00 93.62 225 SER A N 1
ATOM 1776 C CA . SER A 1 225 ? 15.116 4.465 -11.376 1.00 93.62 225 SER A CA 1
ATOM 1777 C C . SER A 1 225 ? 15.278 3.093 -10.713 1.00 93.62 225 SER A C 1
ATOM 1779 O O . SER A 1 225 ? 15.961 2.939 -9.697 1.00 93.62 225 SER A O 1
ATOM 1781 N N . LEU A 1 226 ? 14.712 2.063 -11.344 1.00 92.44 226 LEU A N 1
ATOM 1782 C CA . LEU A 1 226 ? 14.938 0.673 -10.960 1.00 92.44 226 LEU A CA 1
ATOM 1783 C C . LEU A 1 226 ? 16.302 0.195 -11.481 1.00 92.44 226 LEU A C 1
ATOM 1785 O O . LEU A 1 226 ? 16.526 0.126 -12.686 1.00 92.44 226 LEU A O 1
ATOM 1789 N N . ARG A 1 227 ? 17.218 -0.142 -10.565 1.00 90.31 227 ARG A N 1
ATOM 1790 C CA . ARG A 1 227 ? 18.598 -0.554 -10.901 1.00 90.31 227 ARG A CA 1
ATOM 1791 C C . ARG A 1 227 ? 18.833 -2.054 -10.833 1.00 90.31 227 ARG A C 1
ATOM 1793 O O . ARG A 1 227 ? 19.647 -2.583 -11.580 1.00 90.31 227 ARG A O 1
ATOM 1800 N N . TYR A 1 228 ? 18.188 -2.713 -9.882 1.00 91.19 228 TYR A N 1
ATOM 1801 C CA . TYR A 1 228 ? 18.327 -4.141 -9.648 1.00 91.19 228 TYR A CA 1
ATOM 1802 C C . TYR A 1 228 ? 17.028 -4.691 -9.075 1.00 91.19 228 TYR A C 1
ATOM 1804 O O . TYR A 1 228 ? 16.287 -3.985 -8.392 1.00 91.19 228 TYR A O 1
ATOM 1812 N N . LEU A 1 229 ? 16.789 -5.972 -9.333 1.00 91.06 229 LEU A N 1
ATOM 1813 C CA . LEU A 1 229 ? 15.725 -6.749 -8.719 1.00 91.06 229 LEU A CA 1
ATOM 1814 C C . LEU A 1 229 ? 16.358 -7.763 -7.776 1.00 91.06 229 LEU A C 1
ATOM 1816 O O . LEU A 1 229 ? 17.311 -8.452 -8.138 1.00 91.06 229 L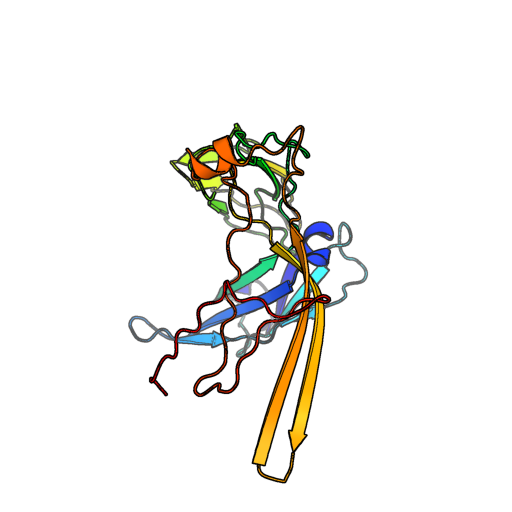EU A O 1
ATOM 1820 N N . LEU A 1 230 ? 15.838 -7.834 -6.553 1.00 91.31 230 LEU A N 1
ATOM 1821 C CA . LEU A 1 230 ? 16.290 -8.795 -5.557 1.00 91.31 230 LEU A CA 1
ATOM 1822 C C . LEU A 1 230 ? 15.240 -9.893 -5.400 1.00 91.31 230 LEU A C 1
ATOM 1824 O O . LEU A 1 230 ? 14.258 -9.718 -4.682 1.00 91.31 230 LEU A O 1
ATOM 1828 N N . ALA A 1 231 ? 15.484 -11.043 -6.023 1.00 90.75 231 ALA A N 1
ATOM 1829 C CA . ALA A 1 231 ? 14.715 -12.254 -5.766 1.00 90.75 231 ALA A CA 1
ATOM 1830 C C . ALA A 1 231 ? 15.300 -12.994 -4.553 1.00 90.75 231 ALA A C 1
ATOM 1832 O O . ALA A 1 231 ? 16.492 -13.313 -4.518 1.00 90.75 231 ALA A O 1
ATOM 1833 N N . ARG A 1 232 ? 14.468 -13.270 -3.543 1.00 91.50 232 ARG A N 1
ATOM 1834 C CA . ARG A 1 232 ? 14.843 -14.131 -2.413 1.00 91.50 232 ARG A CA 1
ATOM 1835 C C . ARG A 1 232 ? 14.422 -15.557 -2.723 1.00 91.50 232 ARG A C 1
ATOM 1837 O O . ARG A 1 232 ? 13.235 -15.862 -2.731 1.00 91.50 232 ARG A O 1
ATOM 1844 N N . LEU A 1 233 ? 15.408 -16.408 -2.969 1.00 91.19 233 LEU A N 1
ATOM 1845 C CA . LEU A 1 233 ? 15.191 -17.809 -3.305 1.00 91.19 233 LEU A CA 1
ATOM 1846 C C . LEU A 1 233 ? 15.237 -18.688 -2.044 1.00 91.19 233 LEU A C 1
ATOM 1848 O O . LEU A 1 233 ? 15.909 -18.321 -1.073 1.00 91.19 233 LEU A O 1
ATOM 1852 N N . PRO A 1 234 ? 14.555 -19.848 -2.044 1.00 89.62 234 PRO A N 1
ATOM 1853 C CA . PRO A 1 234 ? 14.661 -20.819 -0.963 1.00 89.62 234 PRO A CA 1
ATOM 1854 C C . PRO A 1 234 ? 16.112 -21.275 -0.721 1.00 89.62 234 PRO A C 1
ATOM 1856 O O . PRO A 1 234 ? 16.926 -21.293 -1.654 1.00 89.62 234 PRO A O 1
ATOM 1859 N N . PRO A 1 235 ? 16.456 -21.698 0.510 1.00 86.81 235 PRO A N 1
ATOM 1860 C CA . PRO A 1 235 ? 17.753 -22.304 0.787 1.00 86.81 235 PRO A CA 1
ATOM 1861 C C . PRO A 1 235 ? 18.022 -23.504 -0.129 1.00 86.81 235 PRO A C 1
ATOM 1863 O O . PRO A 1 235 ? 17.104 -24.246 -0.470 1.00 86.81 235 PRO A O 1
ATOM 1866 N N . ARG A 1 236 ? 19.299 -23.738 -0.466 1.00 85.00 236 ARG A N 1
ATOM 1867 C CA . ARG A 1 236 ? 19.763 -24.856 -1.321 1.00 85.00 236 ARG A CA 1
ATOM 1868 C C . ARG A 1 236 ? 19.267 -24.828 -2.768 1.00 85.00 236 ARG A C 1
ATOM 1870 O O . ARG A 1 236 ? 19.372 -25.842 -3.455 1.00 85.00 236 ARG A O 1
ATOM 1877 N N . VAL A 1 237 ? 18.772 -23.686 -3.240 1.00 90.81 237 VAL A N 1
ATOM 1878 C CA . VAL A 1 237 ? 18.511 -23.502 -4.667 1.00 90.81 237 VAL A CA 1
ATOM 1879 C C . VAL A 1 237 ? 19.783 -23.793 -5.477 1.00 90.81 237 VAL A C 1
ATOM 1881 O O . VAL A 1 237 ? 20.885 -23.385 -5.101 1.00 90.81 237 VAL A O 1
ATOM 1884 N N . HIS A 1 238 ? 19.633 -24.515 -6.582 1.00 90.69 238 HIS A N 1
ATOM 1885 C CA . HIS A 1 238 ? 20.701 -24.810 -7.531 1.00 90.69 238 HIS A CA 1
ATOM 1886 C C . HIS A 1 238 ? 20.187 -24.616 -8.960 1.00 90.69 238 HIS A C 1
ATOM 1888 O O . HIS A 1 238 ? 18.990 -24.445 -9.171 1.00 90.69 238 HIS A O 1
ATOM 1894 N N . SER A 1 239 ? 21.094 -24.643 -9.941 1.00 92.44 239 SER A N 1
ATOM 1895 C CA . SER A 1 239 ? 20.751 -24.517 -11.369 1.00 92.44 239 SER A CA 1
ATOM 1896 C C . SER A 1 239 ? 19.924 -23.267 -11.708 1.00 92.44 239 SER A C 1
ATOM 1898 O O . SER A 1 239 ? 19.057 -23.307 -12.576 1.00 92.44 239 SER A O 1
ATOM 1900 N N . VAL A 1 240 ? 20.187 -22.153 -11.017 1.00 94.00 240 VAL A N 1
ATOM 1901 C CA . VAL A 1 240 ? 19.479 -20.887 -11.241 1.00 94.00 240 VAL A CA 1
ATOM 1902 C C . VAL A 1 240 ? 19.883 -20.304 -12.593 1.00 94.00 240 VAL A C 1
ATOM 1904 O O . VAL A 1 240 ? 21.073 -20.173 -12.881 1.00 94.00 240 VAL A O 1
ATOM 1907 N N . TYR A 1 241 ? 18.896 -19.916 -13.395 1.00 94.31 241 TYR A N 1
ATOM 1908 C CA . TYR A 1 241 ? 19.089 -19.193 -14.648 1.00 94.31 241 TYR A CA 1
ATOM 1909 C C . TYR A 1 241 ? 18.226 -17.931 -14.678 1.00 94.31 241 TYR A C 1
ATOM 1911 O O . TYR A 1 241 ? 17.172 -17.869 -14.050 1.00 94.31 241 TYR A O 1
ATOM 1919 N N . TYR A 1 242 ? 18.683 -16.929 -15.430 1.00 94.94 242 TYR A N 1
ATOM 1920 C CA . TYR A 1 242 ? 17.981 -15.665 -15.641 1.00 94.94 242 TYR A CA 1
ATOM 1921 C C . TYR A 1 242 ? 17.914 -15.408 -17.143 1.00 94.94 242 TYR A C 1
ATOM 1923 O O . TYR A 1 242 ? 18.950 -15.324 -17.809 1.00 94.94 242 TYR A O 1
ATOM 1931 N N . ARG A 1 243 ? 16.705 -15.331 -17.694 1.00 95.38 243 ARG A N 1
ATOM 1932 C CA . ARG A 1 243 ? 16.478 -15.172 -19.133 1.00 95.38 243 ARG A CA 1
ATOM 1933 C C . ARG A 1 243 ? 15.401 -14.127 -19.377 1.00 95.38 243 ARG A C 1
ATOM 1935 O O . ARG A 1 243 ? 14.491 -13.996 -18.565 1.00 95.38 243 ARG A O 1
ATOM 1942 N N . ASP A 1 244 ? 15.530 -13.416 -20.485 1.00 94.12 244 ASP A N 1
ATOM 1943 C CA . ASP A 1 244 ? 14.445 -12.649 -21.090 1.00 94.12 244 ASP A CA 1
ATOM 1944 C C . ASP A 1 244 ? 13.912 -13.395 -22.326 1.00 94.12 244 ASP A C 1
ATOM 1946 O O . ASP A 1 244 ? 14.299 -14.535 -22.607 1.00 94.12 244 ASP A O 1
ATOM 1950 N N . GLU A 1 245 ? 13.012 -12.750 -23.067 1.00 93.56 245 GLU A N 1
ATOM 1951 C CA . GLU A 1 245 ? 12.424 -13.290 -24.296 1.00 93.56 245 GLU A CA 1
ATOM 1952 C C . GLU A 1 245 ? 13.459 -13.551 -25.403 1.00 93.56 245 GLU A C 1
ATOM 1954 O O . GLU A 1 245 ? 13.224 -14.384 -26.279 1.00 93.56 245 GLU A O 1
ATOM 1959 N N . ILE A 1 246 ? 14.608 -12.866 -25.375 1.00 95.81 246 ILE A N 1
ATOM 1960 C CA . ILE A 1 246 ? 15.609 -12.899 -26.449 1.00 95.81 246 ILE A CA 1
ATOM 1961 C C . ILE A 1 246 ? 16.891 -13.649 -26.073 1.00 95.81 246 ILE A C 1
ATOM 1963 O O . ILE A 1 246 ? 17.728 -13.900 -26.942 1.00 95.81 246 ILE A O 1
ATOM 1967 N N . GLY A 1 247 ? 17.069 -14.057 -24.816 1.00 95.69 247 GLY A N 1
ATOM 1968 C CA . GLY A 1 247 ? 18.241 -14.816 -24.412 1.00 95.69 247 GLY A CA 1
ATOM 1969 C C . GLY A 1 247 ? 18.571 -14.787 -22.926 1.00 95.69 247 GLY A C 1
ATOM 1970 O O . GLY A 1 247 ? 17.729 -14.654 -22.044 1.00 95.69 247 GLY A O 1
ATOM 1971 N N . ASN A 1 248 ? 19.848 -15.041 -22.649 1.00 95.94 248 ASN A N 1
ATOM 1972 C CA . ASN A 1 248 ? 20.380 -15.135 -21.296 1.00 95.94 248 ASN A CA 1
ATOM 1973 C C . ASN A 1 248 ? 20.831 -13.765 -20.782 1.00 95.94 248 ASN A C 1
ATOM 1975 O O . ASN A 1 248 ? 21.564 -13.056 -21.473 1.00 95.94 248 ASN A O 1
ATOM 1979 N N . ILE A 1 249 ? 20.504 -13.455 -19.528 1.00 95.69 249 ILE A N 1
ATOM 1980 C CA . ILE A 1 249 ? 20.939 -12.230 -18.856 1.00 95.69 249 ILE A CA 1
ATOM 1981 C C . ILE A 1 249 ? 22.160 -12.540 -17.985 1.00 95.69 249 ILE A C 1
ATOM 1983 O O . ILE A 1 249 ? 22.065 -13.183 -16.937 1.00 95.69 249 ILE A O 1
ATOM 1987 N N . SER A 1 250 ? 23.328 -12.041 -18.394 1.00 94.06 250 SER A N 1
ATOM 1988 C CA . SER A 1 250 ? 24.584 -12.229 -17.654 1.00 94.06 250 SER A CA 1
ATOM 1989 C C . SER A 1 250 ? 24.786 -11.230 -16.509 1.00 94.06 250 SER A C 1
ATOM 1991 O O . SER A 1 250 ? 25.654 -11.438 -15.665 1.00 94.06 250 SER A O 1
ATOM 1993 N N . SER A 1 251 ? 24.009 -10.145 -16.453 1.00 94.75 251 SER A N 1
ATOM 1994 C CA . SER A 1 251 ? 24.064 -9.132 -15.391 1.00 94.75 251 SER A CA 1
ATOM 1995 C C . SER A 1 251 ? 23.266 -9.559 -14.152 1.00 94.75 251 SER A C 1
ATOM 1997 O O . SER A 1 251 ? 22.346 -8.868 -13.719 1.00 94.75 251 SER A O 1
ATOM 1999 N N . SER A 1 252 ? 23.602 -10.721 -13.598 1.00 92.94 252 SER A N 1
ATOM 2000 C CA . SER A 1 252 ? 22.975 -11.313 -12.414 1.00 92.94 252 SER A CA 1
ATOM 2001 C C . SER A 1 252 ? 24.037 -11.747 -11.400 1.00 92.94 252 SER A C 1
ATOM 2003 O O . SER A 1 252 ? 25.190 -12.003 -11.746 1.00 92.94 252 SER A O 1
ATOM 2005 N N . HIS A 1 253 ? 23.670 -11.790 -10.117 1.00 92.62 253 HIS A N 1
ATOM 2006 C CA . HIS A 1 253 ? 24.579 -12.198 -9.045 1.00 92.62 253 HIS A CA 1
ATOM 2007 C C . HIS A 1 253 ? 23.833 -13.024 -7.990 1.00 92.62 253 HIS A C 1
ATOM 2009 O O . HIS A 1 253 ? 23.080 -12.483 -7.177 1.00 92.62 253 HIS A O 1
ATOM 2015 N N . LEU A 1 254 ? 24.082 -14.335 -7.960 1.00 92.06 254 LEU A N 1
ATOM 2016 C CA . LEU A 1 254 ? 23.515 -15.245 -6.966 1.00 92.06 254 LEU A CA 1
ATOM 2017 C C . LEU A 1 254 ? 24.402 -15.288 -5.717 1.00 92.06 254 LEU A C 1
ATOM 2019 O O . LEU A 1 254 ? 25.574 -15.653 -5.788 1.00 92.06 254 LEU A O 1
ATOM 2023 N N . ARG A 1 255 ? 23.834 -14.961 -4.553 1.00 88.75 255 ARG A N 1
ATOM 2024 C CA . ARG A 1 255 ? 24.495 -15.163 -3.258 1.00 88.75 255 ARG A CA 1
ATOM 2025 C C . ARG A 1 255 ? 23.842 -16.328 -2.528 1.00 88.75 255 ARG A C 1
ATOM 2027 O O . ARG A 1 255 ? 22.700 -16.216 -2.094 1.00 88.75 255 ARG A O 1
ATOM 2034 N N . THR A 1 256 ? 24.577 -17.418 -2.358 1.00 83.12 256 THR A N 1
ATOM 2035 C CA . THR A 1 256 ? 24.117 -18.580 -1.592 1.00 83.12 256 THR A CA 1
ATOM 2036 C C . THR A 1 256 ? 24.360 -18.356 -0.103 1.00 83.12 256 THR A C 1
ATOM 2038 O O . THR A 1 256 ? 25.499 -18.127 0.304 1.00 83.12 256 THR A O 1
ATOM 2041 N N . ASP A 1 257 ? 23.309 -18.436 0.712 1.00 70.12 257 ASP A N 1
ATOM 2042 C CA . ASP A 1 257 ? 23.445 -18.548 2.167 1.00 70.12 257 ASP A CA 1
ATOM 2043 C C . ASP A 1 257 ? 23.477 -20.036 2.545 1.00 70.12 257 ASP A C 1
ATOM 2045 O O . ASP A 1 257 ? 22.653 -20.825 2.079 1.00 70.12 257 ASP A O 1
ATOM 2049 N N . SER A 1 258 ? 24.466 -20.437 3.343 1.00 60.88 258 SER A N 1
ATOM 2050 C CA . SER A 1 258 ? 24.651 -21.823 3.786 1.00 60.88 258 SER A CA 1
ATOM 2051 C C . SER A 1 258 ? 23.847 -22.162 5.043 1.00 60.88 258 SER A C 1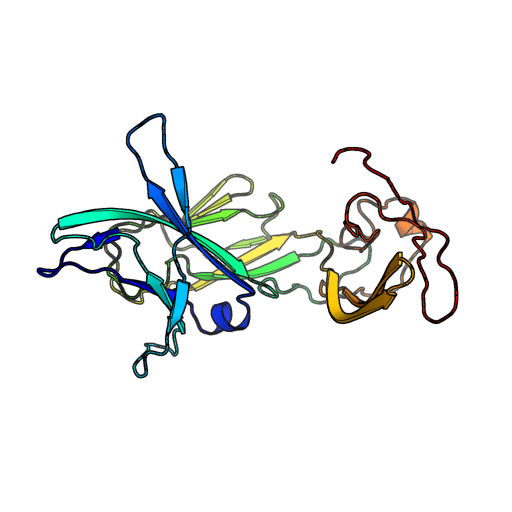
ATOM 2053 O O . SER A 1 258 ? 23.857 -23.316 5.484 1.00 60.88 258 SER A O 1
ATOM 2055 N N . ARG A 1 259 ? 23.160 -21.182 5.644 1.00 56.53 259 ARG A N 1
ATOM 2056 C CA . ARG A 1 259 ? 22.396 -21.385 6.878 1.00 56.53 259 ARG A CA 1
ATOM 2057 C C . ARG A 1 259 ? 21.036 -22.032 6.593 1.00 56.53 259 ARG A C 1
ATOM 2059 O O . ARG A 1 259 ? 20.273 -21.562 5.755 1.00 56.53 259 ARG A O 1
ATOM 2066 N N . LYS A 1 260 ? 20.810 -23.154 7.286 1.00 48.91 260 LYS A N 1
ATOM 2067 C CA . LYS A 1 260 ? 19.560 -23.926 7.331 1.00 48.91 260 LYS A CA 1
ATOM 2068 C C . LYS A 1 260 ? 18.466 -23.179 8.078 1.00 48.91 260 LYS A C 1
ATOM 2070 O O . LYS A 1 260 ? 18.814 -22.516 9.081 1.00 48.91 260 LYS A O 1
#

Foldseek 3Di:
DWAQDQAWAFKFKAKDQPVQVVFWPDKWKWWWDDDPPDTDTDTWDKAWDDDPPDPNPITIIITGHPDTAHNGRDTDMDMDIDGDPQWAWPVLEDAQQDFTKTKGKFFQDGQGQAWDAWDKDKDFAPFQFWPDKDCDPPWDDDTRIIMRDRDGTDGHRDGHMMMTMGTDLAFQKDFPDKDWDWDDDPVDDTDIDIDTDIDGNTRHHDDDDDPCVCVVCVCRRSSNPDDDDDDDDDAPDDPDFDADPVGGDPPDDDDHDPDD

InterPro domains:
  IPR007676 Ribophorin I [PF04597] (1-257)
  IPR007676 Ribophorin I [PTHR21049] (1-260)

Secondary structure (DSSP, 8-state):
-B--SSS-EEEEEEEE-HHHHTTEEEEEEEEEESSTT--EEEEEEEEEE--TT-GGG-EEEEEEEEEEE-TT-B--EEEEEEESS-EEESSSEE-TTSPPEEEEEEESS---SS-EEEEEEEEE-SSS-EEEE---SSEEEETTEEEEEEEEEE-TT---EEEEEEE--S--EEEEEEEEEEEEETTTEEEEEEEEEEEE-SSEE-S---HHHHHHSTTTTTTTS-------PPTT--S---B-SSSB------------

pLDDT: mean 92.96, std 7.77, range [48.91, 98.56]

Organism: NCBI:txid34285

Sequence (260 aa):
VENAGSTPTSEVLLSFPPTQADHLATVEALVTKGKRKKTTLVRLDVKPTELPDAPNDAKYFTIYLANPLKSGESTTIEVLYLLTHSQEPFPAEIAQSESQLVYYRDSALILSPYHIKQQTTFIKTPSTKVESFTRVEPSNRAGTEIKYGPYEDHPPYSFSPILIHFENNSPFAVVEELVREVEISHWGNLQVTEQYTLVHAGARHKGVFSRVDYQSRPTLNGASSLRYLLARLPPRVHSVYYRDEIGNISSSHLRTDSRK